Protein AF-A0A7C5ZI69-F1 (afdb_monomer)

Solvent-accessible surface area (backbone atoms only — not comparable to full-atom values): 11297 Å² total; per-residue (Å²): 115,70,66,53,66,67,23,51,48,60,51,52,54,51,21,51,52,52,49,49,47,56,48,26,78,76,37,78,88,40,45,81,58,36,59,61,54,50,50,54,52,51,53,52,50,54,52,48,52,53,49,53,51,52,49,55,46,50,55,31,52,54,35,38,76,66,60,66,60,28,67,64,30,48,52,47,49,52,50,54,49,48,52,51,53,50,56,60,56,30,73,80,38,98,77,36,61,66,61,49,48,45,42,59,66,49,54,48,47,50,50,51,54,52,49,50,52,49,52,52,50,50,41,53,49,24,53,54,40,36,76,75,42,88,42,73,68,31,52,52,48,36,52,52,41,50,51,55,52,59,59,67,54,85,83,88,51,90,54,80,68,37,56,53,52,50,54,53,34,53,52,51,51,51,50,52,51,50,49,52,51,49,50,53,49,51,51,52,51,50,53,48,51,53,51,47,34,38,46,70,62,72,48,62,85,67,66,120

Foldseek 3Di:
DVLCVQFVVVLVVLLVLVVLLVVCVVDVVSVVVNVVSVVVVVVVVVVVVVVVLVVLLVVLVVVLVVVPCVVVSVVVNVVSVVVVVLVVVLVVPPPSVSVVCCCVPPVVVVVVVVVVVVLVVQLVVLVVCCVVDVDPVSVVSNVVSVLVVLLPDDDPDPDPVSVVSVVSNVVVVVVVVVVVVVVVVVVVVVVVVVVVCSSVVVDRVSSD

Secondary structure (DSSP, 8-state):
-HHIIIIIHHHHHHHHHHHHHHHHHH-GGGHHHHHHHHHHHHHHHHHHHHHHHHHHHHHHHHHHHT-TTHHHHHHHHHHHHHHHHHHHHHTT-TT-HHHHHHIIIIIHHHHHHHHHHHHHHHHHHHHHHHHH---HHHHHHHHHHHHHHHHHS-----SHHHHHHHHHHHHHHHHHHHHHHHHHHHHHHHHHHHHHHHHTTSS-TT--

Radius of gyration: 25.11 Å; Cα contacts (8 Å, |Δi|>4): 98; chains: 1; bounding box: 58×55×71 Å

pLDDT: mean 85.7, std 9.04, range [53.44, 97.06]

Sequence (208 aa):
MRRIFTSVAPTIVTGIAGAFVLASFLVPSLIVLRAPLIGVATIIAGVAVLMGFAHLLYVHLRRLRSGSGALYSLVLILSASAALVILLIDRYTTQQLFTRFIFQHIIVSTQTALGALLAVFLMLAALRMLMRRRGAVAAWFLAAGLVVLVTQVPVVVDGPVGSVLTAVRQVFDAIATAGMRGLLLGVALGTLATAFRVLFFIDRPQSE

Mean predicted aligned error: 8.65 Å

Structure (mmCIF, N/CA/C/O backbone):
data_AF-A0A7C5ZI69-F1
#
_entry.id   AF-A0A7C5ZI69-F1
#
loop_
_atom_site.group_PDB
_atom_site.id
_atom_site.type_symbol
_atom_site.label_atom_id
_atom_site.label_alt_id
_atom_site.label_comp_id
_atom_site.label_asym_id
_atom_site.label_entity_id
_ato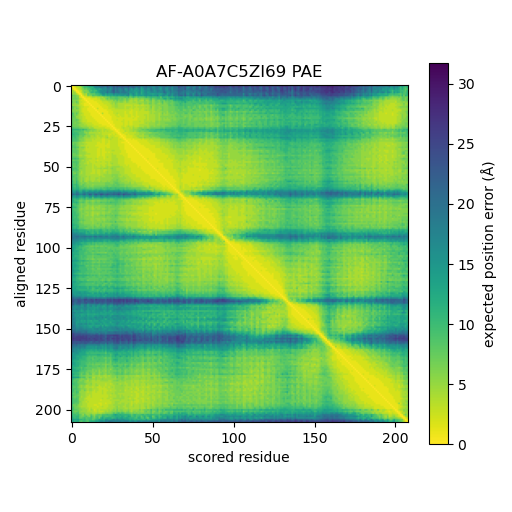m_site.label_seq_id
_atom_site.pdbx_PDB_ins_code
_atom_site.Cartn_x
_atom_site.Cartn_y
_atom_site.Cartn_z
_atom_site.occupancy
_atom_site.B_iso_or_equiv
_atom_site.auth_seq_id
_atom_site.auth_comp_id
_atom_site.auth_asym_id
_atom_site.auth_atom_id
_atom_site.pdbx_PDB_model_num
ATOM 1 N N . MET A 1 1 ? -4.578 13.217 -38.069 1.00 58.16 1 MET A N 1
ATOM 2 C CA . MET A 1 1 ? -3.206 12.666 -37.931 1.00 58.16 1 MET A CA 1
ATOM 3 C C . MET A 1 1 ? -2.643 12.775 -36.509 1.00 58.16 1 MET A C 1
ATOM 5 O O . MET A 1 1 ? -2.184 11.766 -35.996 1.00 58.16 1 MET A O 1
ATOM 9 N N . ARG A 1 2 ? -2.743 13.926 -35.822 1.00 61.84 2 ARG A N 1
ATOM 10 C CA . ARG A 1 2 ? -2.173 14.133 -34.470 1.00 61.84 2 ARG A CA 1
ATOM 11 C C . ARG A 1 2 ? -2.677 13.147 -33.390 1.00 61.84 2 ARG A C 1
ATOM 13 O O . ARG A 1 2 ? -1.856 12.585 -32.687 1.00 61.84 2 ARG A O 1
ATOM 20 N N . ARG A 1 3 ? -3.987 12.843 -33.340 1.00 60.16 3 ARG A N 1
ATOM 21 C CA . ARG A 1 3 ? -4.573 11.846 -32.406 1.00 60.16 3 ARG A CA 1
ATOM 22 C C . ARG A 1 3 ? -4.070 10.409 -32.610 1.00 60.16 3 ARG A C 1
ATOM 24 O O . ARG A 1 3 ? -3.942 9.672 -31.643 1.00 60.16 3 ARG A O 1
ATOM 31 N N . ILE A 1 4 ? -3.783 10.012 -33.854 1.00 61.56 4 ILE A N 1
ATOM 32 C CA . ILE A 1 4 ? -3.329 8.647 -34.178 1.00 61.56 4 ILE A CA 1
ATOM 33 C C . ILE A 1 4 ? -1.925 8.418 -33.604 1.00 61.56 4 ILE A C 1
ATOM 35 O O . ILE A 1 4 ? -1.665 7.387 -32.991 1.00 61.56 4 ILE A O 1
ATOM 39 N N . PHE A 1 5 ? -1.043 9.412 -33.733 1.00 61.59 5 PHE A N 1
ATOM 40 C CA . PHE A 1 5 ? 0.314 9.336 -33.195 1.00 61.59 5 PHE A CA 1
ATOM 41 C C . PHE A 1 5 ? 0.379 9.483 -31.670 1.00 61.59 5 PHE A C 1
ATOM 43 O O . PHE A 1 5 ? 1.262 8.891 -31.057 1.00 61.59 5 PHE A O 1
ATOM 50 N N . THR A 1 6 ? -0.531 10.236 -31.043 1.00 67.88 6 THR A N 1
ATOM 51 C CA . THR A 1 6 ? -0.440 10.513 -29.600 1.00 67.88 6 THR A CA 1
ATOM 52 C C . THR A 1 6 ? -1.118 9.478 -28.707 1.00 67.88 6 THR A C 1
ATOM 54 O O . THR A 1 6 ? -0.672 9.333 -27.576 1.00 67.88 6 THR A O 1
ATOM 57 N N . SER A 1 7 ? -2.149 8.752 -29.167 1.00 67.94 7 SER A N 1
ATOM 58 C CA . SER A 1 7 ? -2.819 7.744 -28.319 1.00 67.94 7 SER A CA 1
ATOM 59 C C . SER A 1 7 ? -2.799 6.321 -28.862 1.00 67.94 7 SER A C 1
ATOM 61 O O . SER A 1 7 ? -2.624 5.384 -28.094 1.00 67.94 7 SER A O 1
ATOM 63 N N . VAL A 1 8 ? -2.920 6.122 -30.176 1.00 76.50 8 VAL A N 1
ATOM 64 C CA . VAL A 1 8 ? -3.070 4.769 -30.738 1.00 76.50 8 VAL A CA 1
ATOM 65 C C . VAL A 1 8 ? -1.736 4.023 -30.765 1.00 76.50 8 VAL A C 1
ATOM 67 O O . VAL A 1 8 ? -1.670 2.858 -30.377 1.00 76.50 8 VAL A O 1
ATOM 70 N N . ALA A 1 9 ? -0.659 4.702 -31.166 1.00 78.81 9 ALA A N 1
ATOM 71 C CA . ALA A 1 9 ? 0.685 4.129 -31.181 1.00 78.81 9 ALA A CA 1
ATOM 72 C C . ALA A 1 9 ? 1.142 3.579 -29.808 1.00 78.81 9 ALA A C 1
ATOM 74 O O . ALA A 1 9 ? 1.533 2.411 -29.754 1.00 78.81 9 ALA A O 1
ATOM 75 N N . PRO A 1 10 ? 1.065 4.330 -28.687 1.00 81.19 10 PRO A N 1
ATOM 76 C CA . PRO A 1 10 ? 1.502 3.814 -27.389 1.00 81.19 10 PRO A CA 1
ATOM 77 C C . PRO A 1 10 ? 0.644 2.651 -26.881 1.00 81.19 10 PRO A C 1
ATOM 79 O O . PRO A 1 10 ? 1.191 1.711 -26.299 1.00 81.19 10 PRO A O 1
ATOM 82 N N . THR A 1 11 ? -0.671 2.652 -27.130 1.00 81.88 11 THR A N 1
ATOM 83 C CA . THR A 1 11 ? -1.519 1.508 -26.770 1.00 81.88 11 THR A CA 1
ATOM 84 C C . THR A 1 11 ? -1.100 0.262 -27.553 1.00 81.88 11 THR A C 1
ATOM 86 O O . THR A 1 11 ? -0.936 -0.799 -26.958 1.00 81.88 11 THR A O 1
ATOM 89 N N . ILE A 1 12 ? -0.860 0.371 -28.868 1.00 85.56 12 ILE A N 1
ATOM 90 C CA . ILE A 1 12 ? -0.430 -0.768 -29.706 1.00 85.56 12 ILE A CA 1
ATOM 91 C C . ILE A 1 12 ? 0.907 -1.328 -29.231 1.00 85.56 12 ILE A C 1
ATOM 93 O O . ILE A 1 12 ? 1.031 -2.537 -29.038 1.00 85.56 12 ILE A O 1
ATOM 97 N N . VAL A 1 13 ? 1.885 -0.459 -28.982 1.00 85.88 13 VAL A N 1
ATOM 98 C CA . VAL A 1 13 ? 3.210 -0.875 -28.507 1.00 85.88 13 VAL A CA 1
ATOM 99 C C . VAL A 1 13 ? 3.112 -1.591 -27.159 1.00 85.88 13 VAL A C 1
ATOM 101 O O . VAL A 1 13 ? 3.705 -2.654 -26.992 1.00 85.88 13 VAL A O 1
ATOM 104 N N . THR A 1 14 ? 2.343 -1.051 -26.210 1.00 84.50 14 THR A N 1
ATOM 105 C CA . THR A 1 14 ? 2.184 -1.662 -24.879 1.00 84.50 14 THR A CA 1
ATOM 106 C C . THR A 1 14 ? 1.410 -2.978 -24.922 1.00 84.50 14 THR A C 1
ATOM 108 O O . THR A 1 14 ? 1.837 -3.941 -24.284 1.00 84.50 14 THR A O 1
ATOM 111 N N . GLY A 1 15 ? 0.336 -3.063 -25.713 1.00 87.06 15 GLY A N 1
ATOM 112 C CA . GLY A 1 15 ? -0.424 -4.300 -25.905 1.00 87.06 15 GLY A CA 1
ATOM 113 C C . GLY A 1 15 ? 0.417 -5.407 -26.546 1.00 87.06 15 GLY A C 1
ATOM 114 O O . GLY A 1 15 ? 0.462 -6.527 -26.042 1.00 87.06 15 GLY A O 1
ATOM 115 N N . ILE A 1 16 ? 1.174 -5.084 -27.599 1.00 89.00 16 ILE A N 1
ATOM 116 C CA . ILE A 1 16 ? 2.078 -6.041 -28.252 1.00 89.00 16 ILE A CA 1
ATOM 117 C C . ILE A 1 16 ? 3.188 -6.483 -27.291 1.00 89.00 16 ILE A C 1
ATOM 119 O O . ILE A 1 16 ? 3.415 -7.681 -27.132 1.00 89.00 16 ILE A O 1
ATOM 123 N N . ALA A 1 17 ? 3.851 -5.544 -26.610 1.00 89.00 17 ALA A N 1
ATOM 124 C CA . ALA A 1 17 ? 4.912 -5.861 -25.654 1.00 89.00 17 ALA A CA 1
ATOM 125 C C . ALA A 1 17 ? 4.410 -6.770 -24.520 1.00 89.00 17 ALA A C 1
ATOM 127 O O . ALA A 1 17 ? 5.056 -7.769 -24.198 1.00 89.00 17 ALA A O 1
ATOM 128 N N . GLY A 1 18 ? 3.236 -6.473 -23.955 1.00 89.25 18 GLY A N 1
ATOM 129 C CA . GLY A 1 18 ? 2.608 -7.313 -22.936 1.00 89.25 18 GLY A CA 1
ATOM 130 C C . GLY A 1 18 ? 2.257 -8.710 -23.456 1.00 89.25 18 GLY A C 1
ATOM 131 O O . GLY A 1 18 ? 2.492 -9.699 -22.762 1.00 89.25 18 GLY A O 1
ATOM 132 N N . ALA A 1 19 ? 1.769 -8.812 -24.695 1.00 90.00 19 ALA A N 1
ATOM 133 C CA . ALA A 1 19 ? 1.372 -10.082 -25.296 1.00 90.00 19 ALA A CA 1
ATOM 134 C C . ALA A 1 19 ? 2.598 -10.956 -25.574 1.00 90.00 19 ALA A C 1
ATOM 136 O O . ALA A 1 19 ? 2.569 -12.156 -25.314 1.00 90.00 19 ALA A O 1
ATOM 137 N N . PHE A 1 20 ? 3.702 -10.348 -26.015 1.00 91.00 20 PHE A N 1
ATOM 138 C CA . PHE A 1 20 ? 4.986 -11.030 -26.166 1.00 91.00 20 PHE A CA 1
ATOM 139 C C . PHE A 1 20 ? 5.536 -11.534 -24.835 1.00 91.00 20 PHE A C 1
ATOM 141 O O . PHE A 1 20 ? 5.968 -12.684 -24.756 1.00 91.00 20 PHE A O 1
ATOM 148 N N . VAL A 1 21 ? 5.495 -10.713 -23.778 1.00 90.75 21 VAL A N 1
ATOM 149 C CA . VAL A 1 21 ? 5.913 -11.161 -22.441 1.00 90.75 21 VAL A CA 1
ATOM 150 C C . VAL A 1 21 ? 5.058 -12.346 -21.997 1.00 90.75 21 VAL A C 1
ATOM 152 O O . VAL A 1 21 ? 5.616 -13.337 -21.530 1.00 90.75 21 VAL A O 1
ATOM 155 N N . LEU A 1 22 ? 3.741 -12.306 -22.205 1.00 90.06 22 LEU A N 1
ATOM 156 C CA . LEU A 1 22 ? 2.854 -13.417 -21.864 1.00 90.06 22 LEU A CA 1
ATOM 157 C C . LEU A 1 22 ? 3.169 -14.680 -22.682 1.00 90.06 22 LEU A C 1
ATOM 159 O O . LEU A 1 22 ? 3.345 -15.752 -22.108 1.00 90.06 22 LEU A O 1
ATOM 163 N N . ALA A 1 23 ? 3.325 -14.554 -24.002 1.00 91.44 23 ALA A N 1
ATOM 164 C CA . ALA A 1 23 ? 3.695 -15.661 -24.883 1.00 91.44 23 ALA A CA 1
ATOM 165 C C . ALA A 1 23 ? 5.050 -16.282 -24.502 1.00 91.44 23 ALA A C 1
ATOM 167 O O . ALA A 1 23 ? 5.225 -17.496 -24.605 1.00 91.44 23 ALA A O 1
ATOM 168 N N . SER A 1 24 ? 5.988 -15.477 -23.988 1.00 92.06 24 SER A N 1
ATOM 169 C CA . SER A 1 24 ? 7.297 -15.961 -23.533 1.00 92.06 24 SER A CA 1
ATOM 170 C C . SER A 1 24 ? 7.248 -16.886 -22.315 1.00 92.06 24 SER A C 1
ATOM 172 O O . SER A 1 24 ? 8.199 -17.629 -22.083 1.00 92.06 24 SER A O 1
ATOM 174 N N . PHE A 1 25 ? 6.152 -16.882 -21.546 1.00 88.88 25 PHE A N 1
ATOM 175 C CA . PHE A 1 25 ? 5.941 -17.870 -20.485 1.00 88.88 25 PHE A CA 1
ATOM 176 C C . PHE A 1 25 ? 5.517 -19.240 -21.025 1.00 88.88 25 PHE A C 1
ATOM 178 O O . PHE A 1 25 ? 5.737 -20.240 -20.348 1.00 88.88 25 PHE A O 1
ATOM 185 N N . LEU A 1 26 ? 4.908 -19.292 -22.215 1.00 91.94 26 LEU A N 1
ATOM 186 C CA . LEU A 1 26 ? 4.392 -20.524 -22.819 1.00 91.94 26 LEU A CA 1
ATOM 187 C C . LEU A 1 26 ? 5.395 -21.148 -23.796 1.00 91.94 26 LEU A C 1
ATOM 189 O O . LEU A 1 26 ? 5.440 -22.368 -23.930 1.00 91.94 26 LEU A O 1
ATOM 193 N N . VAL A 1 27 ? 6.192 -20.324 -24.483 1.00 94.25 27 VAL A N 1
ATOM 194 C CA . VAL A 1 27 ? 7.113 -20.764 -25.537 1.00 94.25 27 VAL A CA 1
ATOM 195 C C . VAL A 1 27 ? 8.568 -20.523 -25.108 1.00 94.25 27 VAL A C 1
ATOM 197 O O . VAL A 1 27 ? 9.012 -19.370 -25.099 1.00 94.25 27 VAL A O 1
ATOM 200 N N . PRO A 1 28 ? 9.353 -21.581 -24.808 1.00 88.81 28 PRO A N 1
ATOM 201 C CA . PRO A 1 28 ? 10.720 -21.444 -24.294 1.00 88.81 28 PRO A CA 1
ATOM 202 C C . PRO A 1 28 ? 11.677 -20.647 -25.194 1.00 88.81 28 PRO A C 1
ATOM 204 O O . PRO A 1 28 ? 12.575 -19.978 -24.688 1.00 88.81 28 PRO A O 1
ATOM 207 N N . SER A 1 29 ? 11.485 -20.662 -26.519 1.00 89.75 29 SER A N 1
ATOM 208 C CA . SER A 1 29 ? 12.350 -19.941 -27.469 1.00 89.75 29 SER A CA 1
ATOM 209 C C . SER A 1 29 ? 12.256 -18.413 -27.363 1.00 89.75 29 SER A C 1
ATOM 211 O O . SER A 1 29 ? 13.179 -17.714 -27.776 1.00 89.75 29 SER A O 1
ATOM 213 N N . LEU A 1 30 ? 11.184 -17.877 -26.771 1.00 89.44 30 LEU A N 1
ATOM 214 C CA . LEU A 1 30 ? 10.970 -16.434 -26.612 1.00 89.44 30 LEU A CA 1
ATOM 215 C C . LEU A 1 30 ? 11.583 -15.866 -25.321 1.00 89.44 30 LEU A C 1
ATOM 217 O O . LEU A 1 30 ? 11.504 -14.659 -25.078 1.00 89.44 30 LEU A O 1
ATOM 221 N N . ILE A 1 31 ? 12.217 -16.700 -24.489 1.00 89.25 31 ILE A N 1
ATOM 222 C CA . ILE A 1 31 ? 12.758 -16.283 -23.187 1.00 89.25 31 ILE A CA 1
ATOM 223 C C . ILE A 1 31 ? 13.819 -15.176 -23.299 1.00 89.25 31 ILE A C 1
ATOM 225 O O . ILE A 1 31 ? 13.903 -14.313 -22.425 1.00 89.25 31 ILE A O 1
ATOM 229 N N . VAL A 1 32 ? 14.574 -15.146 -24.404 1.00 89.44 32 VAL A N 1
ATOM 230 C CA . VAL A 1 32 ? 15.627 -14.149 -24.675 1.00 89.44 32 VAL A CA 1
ATOM 231 C C . VAL A 1 32 ? 15.057 -12.726 -24.750 1.00 89.44 32 VAL A C 1
ATOM 233 O O . VAL A 1 32 ? 15.715 -11.769 -24.349 1.00 89.44 32 VAL A O 1
ATOM 236 N N . LEU A 1 33 ? 13.807 -12.577 -25.198 1.00 85.69 33 LEU A N 1
ATOM 237 C CA . LEU A 1 33 ? 13.125 -11.283 -25.321 1.00 85.69 33 LEU A CA 1
ATOM 238 C C . LEU A 1 33 ? 12.466 -10.835 -24.007 1.00 85.69 33 LEU A C 1
ATOM 240 O O . LEU A 1 33 ? 12.195 -9.650 -23.819 1.00 85.69 33 LEU A O 1
ATOM 244 N N . ARG A 1 34 ? 12.232 -11.758 -23.068 1.00 90.06 34 ARG A N 1
ATOM 245 C CA . ARG A 1 34 ? 11.521 -11.477 -21.815 1.00 90.06 34 ARG A CA 1
ATOM 246 C C . ARG A 1 34 ? 12.315 -10.562 -20.887 1.00 90.06 34 ARG A C 1
ATOM 248 O O . ARG A 1 34 ? 11.770 -9.586 -20.379 1.00 90.06 34 ARG A O 1
ATOM 255 N N . ALA A 1 35 ? 13.588 -10.878 -20.655 1.00 89.62 35 ALA A N 1
ATOM 256 C CA . ALA A 1 35 ? 14.447 -10.116 -19.750 1.00 89.62 35 ALA A CA 1
ATOM 257 C C . ALA A 1 35 ? 14.555 -8.617 -20.116 1.00 89.62 35 ALA A C 1
ATOM 259 O O . ALA A 1 35 ? 14.310 -7.792 -19.233 1.00 89.62 35 ALA A O 1
ATOM 260 N N . PRO A 1 36 ? 14.836 -8.221 -21.377 1.00 92.06 36 PRO A N 1
ATOM 261 C CA . PRO A 1 36 ? 14.907 -6.804 -21.736 1.00 92.06 36 PRO A CA 1
ATOM 262 C C . PRO A 1 36 ? 13.547 -6.100 -21.642 1.00 92.06 36 PRO A C 1
ATOM 264 O O . PRO A 1 36 ? 13.486 -4.976 -21.146 1.00 92.06 36 PRO A O 1
ATOM 267 N N . LEU A 1 37 ? 12.448 -6.757 -22.039 1.00 90.75 37 LEU A N 1
ATOM 268 C CA . LEU A 1 37 ? 11.094 -6.194 -21.926 1.00 90.75 37 LEU A CA 1
ATOM 269 C C . LEU A 1 37 ? 10.702 -5.937 -20.464 1.00 90.75 37 LEU A C 1
ATOM 271 O O . LEU A 1 37 ? 10.200 -4.860 -20.140 1.00 90.75 37 LEU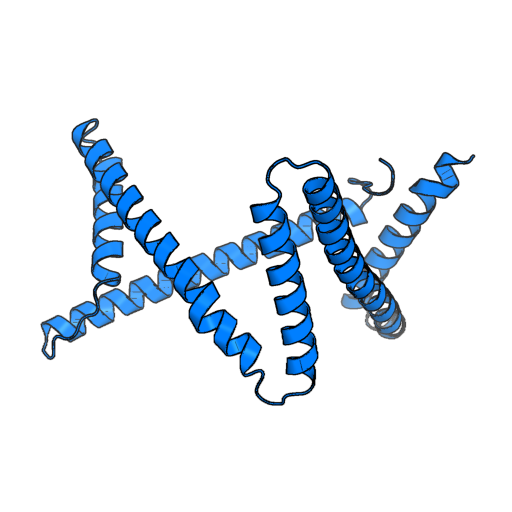 A O 1
ATOM 275 N N . ILE A 1 38 ? 10.978 -6.890 -19.567 1.00 91.94 38 ILE A N 1
ATOM 276 C CA . ILE A 1 38 ? 10.754 -6.718 -18.124 1.00 91.94 38 ILE A CA 1
ATOM 277 C C . ILE A 1 38 ? 11.669 -5.629 -17.560 1.00 91.94 38 ILE A C 1
ATOM 279 O O . ILE A 1 38 ? 11.225 -4.838 -16.730 1.00 91.94 38 ILE A O 1
ATOM 283 N N . GLY A 1 39 ? 12.919 -5.544 -18.018 1.00 94.06 39 GLY A N 1
ATOM 284 C CA . GLY A 1 39 ? 13.845 -4.478 -17.634 1.00 94.06 39 GLY A CA 1
ATOM 285 C C . GLY A 1 39 ? 13.294 -3.086 -17.950 1.00 94.06 39 GLY A C 1
ATOM 286 O O . GLY A 1 39 ? 13.201 -2.244 -17.056 1.00 94.06 39 GLY A O 1
ATOM 287 N N . VAL A 1 40 ? 12.838 -2.865 -19.187 1.00 92.94 40 VAL A N 1
ATOM 288 C CA . VAL A 1 40 ? 12.197 -1.602 -19.595 1.00 92.94 40 VAL A CA 1
ATOM 289 C C . VAL A 1 40 ? 10.938 -1.334 -18.769 1.00 92.94 40 VAL A C 1
ATOM 291 O O . VAL A 1 40 ? 10.776 -0.231 -18.247 1.00 92.94 40 VAL A O 1
ATOM 294 N N . ALA A 1 41 ? 10.077 -2.339 -18.579 1.00 90.31 41 ALA A N 1
ATOM 295 C CA . ALA A 1 41 ? 8.876 -2.201 -17.756 1.00 90.31 41 ALA A CA 1
ATOM 296 C C . ALA A 1 41 ? 9.207 -1.814 -16.303 1.00 90.31 41 ALA A C 1
ATOM 298 O O . ALA A 1 41 ? 8.513 -0.992 -15.711 1.00 90.31 41 ALA A O 1
ATOM 299 N N . THR A 1 42 ? 10.295 -2.353 -15.749 1.00 94.62 42 THR A N 1
ATOM 300 C CA . THR A 1 42 ? 10.755 -2.071 -14.382 1.00 94.62 42 THR A CA 1
ATOM 301 C C . THR A 1 42 ? 11.255 -0.633 -14.257 1.00 94.62 42 THR A C 1
ATOM 303 O O . THR A 1 42 ? 10.923 0.050 -13.290 1.00 94.62 42 THR A O 1
ATOM 306 N N . ILE A 1 43 ? 11.993 -0.138 -15.256 1.00 95.25 43 ILE A N 1
ATOM 307 C CA . ILE A 1 43 ? 12.435 1.263 -15.313 1.00 95.25 43 ILE A CA 1
ATOM 308 C C . ILE A 1 43 ? 11.221 2.196 -15.395 1.00 95.25 43 ILE A C 1
ATOM 310 O O . ILE A 1 43 ? 11.121 3.139 -14.609 1.00 95.25 43 ILE A O 1
ATOM 314 N N . ILE A 1 44 ? 10.270 1.910 -16.292 1.00 93.19 44 ILE A N 1
ATOM 315 C CA . ILE A 1 44 ? 9.040 2.704 -16.438 1.00 93.19 44 ILE A CA 1
ATOM 316 C C . ILE A 1 44 ? 8.235 2.694 -15.133 1.00 93.19 44 ILE A C 1
ATOM 318 O O . ILE A 1 44 ? 7.786 3.750 -14.695 1.00 93.19 44 ILE A O 1
ATOM 322 N N . ALA A 1 45 ? 8.092 1.539 -14.477 1.00 92.81 45 ALA A N 1
ATOM 323 C CA . ALA A 1 45 ? 7.400 1.427 -13.196 1.00 92.81 45 ALA A CA 1
ATOM 324 C C . ALA A 1 45 ? 8.090 2.254 -12.097 1.00 92.81 45 ALA A C 1
ATOM 326 O O . ALA A 1 45 ? 7.418 2.971 -11.357 1.00 92.81 45 ALA A O 1
ATOM 327 N N . GLY A 1 46 ? 9.424 2.220 -12.024 1.00 94.31 46 GLY A N 1
ATOM 328 C CA . GLY A 1 46 ? 10.191 3.052 -11.094 1.00 94.31 46 GLY A CA 1
ATOM 329 C C . GLY A 1 46 ? 9.969 4.550 -11.327 1.00 94.31 46 GLY A C 1
ATOM 330 O O . GLY A 1 46 ? 9.687 5.291 -10.385 1.00 94.31 46 GLY A O 1
ATOM 331 N N . VAL A 1 47 ? 10.014 4.993 -12.588 1.00 95.75 47 VAL A N 1
ATOM 332 C CA . VAL A 1 47 ? 9.722 6.389 -12.958 1.00 95.75 47 VAL A CA 1
ATOM 333 C C . VAL A 1 47 ? 8.270 6.756 -12.642 1.00 95.75 47 VAL A C 1
ATOM 335 O O . VAL A 1 47 ? 8.017 7.853 -12.149 1.00 95.75 47 VAL A O 1
ATOM 338 N N . ALA A 1 48 ? 7.318 5.849 -12.864 1.00 94.38 48 ALA A N 1
ATOM 339 C CA . ALA A 1 48 ? 5.908 6.073 -12.556 1.00 94.38 48 ALA A CA 1
ATOM 340 C C . ALA A 1 48 ? 5.673 6.286 -11.052 1.00 94.38 48 ALA A C 1
ATOM 342 O O . ALA A 1 48 ? 4.917 7.181 -10.678 1.00 94.38 48 ALA A O 1
ATOM 343 N N . VAL A 1 49 ? 6.358 5.530 -10.188 1.00 93.44 49 VAL A N 1
ATOM 344 C CA . VAL A 1 49 ? 6.307 5.734 -8.729 1.00 93.44 49 VAL A CA 1
ATOM 345 C C . VAL A 1 49 ? 6.840 7.118 -8.351 1.00 93.44 49 VAL A C 1
ATOM 347 O O . VAL A 1 49 ? 6.192 7.834 -7.585 1.00 93.44 49 VAL A O 1
ATOM 350 N N . LEU A 1 50 ? 7.975 7.534 -8.924 1.00 93.50 50 LEU A N 1
ATOM 351 C CA . LEU A 1 50 ? 8.536 8.870 -8.689 1.00 93.50 50 LEU A CA 1
ATOM 352 C C . LEU A 1 50 ? 7.600 9.980 -9.180 1.00 93.50 50 LEU A C 1
ATOM 354 O O . LEU A 1 50 ? 7.389 10.961 -8.468 1.00 93.50 50 LEU A O 1
ATOM 358 N N . MET A 1 51 ? 6.996 9.813 -10.358 1.00 95.94 51 MET A N 1
ATOM 359 C CA . MET A 1 51 ? 6.001 10.745 -10.894 1.00 95.94 51 MET A CA 1
ATOM 360 C C . MET A 1 51 ? 4.755 10.820 -10.012 1.00 95.94 51 MET A C 1
ATOM 362 O O . MET A 1 51 ? 4.273 11.917 -9.739 1.00 95.94 51 MET A O 1
ATOM 366 N N . GLY A 1 52 ? 4.256 9.686 -9.514 1.00 94.81 52 GLY A N 1
ATOM 367 C CA . GLY A 1 52 ? 3.127 9.646 -8.584 1.00 94.81 52 GLY A CA 1
ATOM 368 C C . GLY A 1 52 ? 3.425 10.392 -7.282 1.00 94.81 52 GLY A C 1
ATOM 369 O O . GLY A 1 52 ? 2.616 11.202 -6.828 1.00 94.81 52 GLY A O 1
ATOM 370 N N . PHE A 1 53 ? 4.621 10.194 -6.726 1.00 95.25 53 PHE A N 1
ATOM 371 C CA . PHE A 1 53 ? 5.079 10.924 -5.545 1.00 95.25 53 PHE A CA 1
ATOM 372 C C . PHE A 1 53 ? 5.214 12.431 -5.813 1.00 95.25 53 PHE A C 1
ATOM 374 O O . PHE A 1 53 ? 4.683 13.248 -5.060 1.00 95.25 53 PHE A O 1
ATOM 381 N N . ALA A 1 54 ? 5.863 12.813 -6.916 1.00 95.94 54 ALA A N 1
ATOM 382 C CA . ALA A 1 54 ? 6.010 14.211 -7.315 1.00 95.94 54 ALA A CA 1
ATOM 383 C C . ALA A 1 54 ? 4.649 14.886 -7.546 1.00 95.94 54 ALA A C 1
ATOM 385 O O . ALA A 1 54 ? 4.451 16.034 -7.148 1.00 95.94 54 ALA A O 1
ATOM 386 N N . HIS A 1 55 ? 3.691 14.168 -8.136 1.00 96.00 55 HIS A N 1
ATOM 387 C CA . HIS A 1 55 ? 2.336 14.660 -8.349 1.00 96.00 55 HIS A CA 1
ATOM 388 C C . HIS A 1 55 ? 1.601 14.905 -7.027 1.00 96.00 55 HIS A C 1
ATOM 390 O O . HIS A 1 55 ? 1.008 15.971 -6.847 1.00 96.00 55 HIS A O 1
ATOM 396 N N . LEU A 1 56 ? 1.692 13.969 -6.077 1.00 95.19 56 LEU A N 1
ATOM 397 C CA . LEU A 1 56 ? 1.146 14.143 -4.731 1.00 95.19 56 LEU A CA 1
ATOM 398 C C . LEU A 1 56 ? 1.716 15.411 -4.078 1.00 95.19 56 LEU A C 1
ATOM 400 O O . LEU A 1 56 ? 0.953 16.258 -3.607 1.00 95.19 56 LEU A O 1
ATOM 404 N N . LEU A 1 57 ? 3.038 15.598 -4.116 1.00 95.00 57 LEU A N 1
ATOM 405 C CA . LEU A 1 57 ? 3.665 16.807 -3.578 1.00 95.00 57 LEU A CA 1
ATOM 406 C C . LEU A 1 57 ? 3.188 18.073 -4.294 1.00 95.00 57 LEU A C 1
ATOM 408 O O . LEU A 1 57 ? 2.860 19.055 -3.632 1.00 95.00 57 LEU A O 1
ATOM 412 N N . TYR A 1 58 ? 3.101 18.055 -5.624 1.00 95.25 58 TYR A N 1
ATOM 413 C CA . TYR A 1 58 ? 2.641 19.195 -6.415 1.00 95.25 58 TYR A CA 1
ATOM 414 C C . TYR A 1 58 ? 1.218 19.627 -6.032 1.00 95.25 58 TYR A C 1
ATOM 416 O O . TYR A 1 58 ? 0.978 20.812 -5.771 1.00 95.25 58 TYR A O 1
ATOM 424 N N . VAL A 1 59 ? 0.281 18.676 -5.951 1.00 94.19 59 VAL A N 1
ATOM 425 C CA . VAL A 1 59 ? -1.120 18.950 -5.596 1.00 94.19 59 VAL A CA 1
ATOM 426 C C . VAL A 1 59 ? -1.212 19.561 -4.199 1.00 94.19 59 VAL A C 1
ATOM 428 O O . VAL A 1 59 ? -1.888 20.577 -4.008 1.00 94.19 59 VAL A O 1
ATOM 431 N N . HIS A 1 60 ? -0.490 19.001 -3.230 1.00 93.62 60 HIS A N 1
ATOM 432 C CA . HIS A 1 60 ? -0.522 19.493 -1.855 1.00 93.62 60 HIS A CA 1
ATOM 433 C C . HIS A 1 60 ? 0.248 20.802 -1.661 1.00 93.62 60 HIS A C 1
ATOM 435 O O . HIS A 1 60 ? -0.174 21.635 -0.860 1.00 93.62 60 HIS A O 1
ATOM 441 N N . LEU A 1 61 ? 1.304 21.054 -2.435 1.00 93.56 61 LEU A N 1
ATOM 442 C CA . LEU A 1 61 ? 2.023 22.327 -2.412 1.00 93.56 61 LEU A CA 1
ATOM 443 C C . LEU A 1 61 ? 1.167 23.452 -3.005 1.00 93.56 61 LEU A C 1
ATOM 445 O O . LEU A 1 61 ? 1.125 24.562 -2.469 1.00 93.56 61 LEU A O 1
ATOM 449 N N . ARG A 1 62 ? 0.418 23.162 -4.077 1.00 92.00 62 ARG A N 1
ATOM 450 C CA . ARG A 1 62 ? -0.573 24.095 -4.628 1.00 92.00 62 ARG A CA 1
ATOM 451 C C . ARG A 1 62 ? -1.698 24.357 -3.627 1.00 92.00 62 ARG A C 1
ATOM 453 O O . ARG A 1 62 ? -2.088 25.510 -3.445 1.00 92.00 62 ARG A O 1
ATOM 460 N N . ARG A 1 63 ? -2.172 23.317 -2.934 1.00 89.44 63 ARG A N 1
ATOM 461 C CA . ARG A 1 63 ? -3.186 23.446 -1.880 1.00 89.44 63 ARG A CA 1
ATOM 462 C C . ARG A 1 63 ? -2.691 24.294 -0.705 1.00 89.44 63 ARG A C 1
ATOM 464 O O . ARG A 1 63 ? -3.430 25.160 -0.242 1.00 89.44 63 ARG A O 1
ATOM 471 N N . LEU A 1 64 ? -1.430 24.129 -0.304 1.00 91.06 64 LEU A N 1
ATOM 472 C CA . LEU A 1 64 ? -0.779 24.943 0.724 1.00 91.06 64 LEU A CA 1
ATOM 473 C C . LEU A 1 64 ? -0.772 26.433 0.350 1.00 91.06 64 LEU A C 1
ATOM 475 O O . LEU A 1 64 ? -1.133 27.270 1.173 1.00 91.06 64 LEU A O 1
ATOM 479 N N . ARG A 1 65 ? -0.456 26.760 -0.911 1.00 88.69 65 ARG A N 1
ATOM 480 C CA . ARG A 1 65 ? -0.499 28.142 -1.429 1.00 88.69 65 ARG A CA 1
ATOM 481 C C . ARG A 1 65 ? -1.912 28.728 -1.500 1.00 88.69 65 ARG A C 1
ATOM 483 O O . ARG A 1 65 ? -2.064 29.937 -1.400 1.00 88.69 65 ARG A O 1
ATOM 490 N N . SER A 1 66 ? -2.936 27.890 -1.663 1.00 87.75 66 SER A N 1
ATOM 491 C CA . SER A 1 66 ? -4.343 28.322 -1.719 1.00 87.75 66 SER A CA 1
ATOM 492 C C . SER A 1 66 ? -5.002 28.540 -0.346 1.00 87.75 66 SER A C 1
ATOM 494 O O . SER A 1 66 ? -6.170 28.910 -0.287 1.00 87.75 66 SER A O 1
ATOM 496 N N . GLY A 1 67 ? -4.299 28.277 0.764 1.00 81.12 67 GLY A N 1
ATOM 497 C CA . GLY A 1 67 ? -4.773 28.516 2.137 1.00 81.12 67 GLY A CA 1
ATOM 498 C C . GLY A 1 67 ? -5.799 27.509 2.687 1.00 81.12 67 GLY A C 1
ATOM 499 O O . GLY A 1 67 ? -5.899 27.339 3.901 1.00 81.12 67 GLY A O 1
ATOM 500 N N . SER A 1 68 ? -6.522 26.773 1.838 1.00 79.25 68 SER A N 1
ATOM 501 C CA . SER A 1 68 ? -7.525 25.793 2.283 1.00 79.25 68 SER A CA 1
ATOM 502 C C . SER A 1 68 ? -6.894 24.470 2.740 1.00 79.25 68 SER A C 1
ATOM 504 O O . SER A 1 68 ? -6.463 23.642 1.931 1.00 79.25 68 SER A O 1
ATOM 506 N N . GLY A 1 69 ? -6.857 24.244 4.058 1.00 84.25 69 GLY A N 1
ATOM 507 C CA . GLY A 1 69 ? -6.289 23.024 4.645 1.00 84.25 69 GLY A CA 1
ATOM 508 C C . GLY A 1 69 ? -4.757 22.978 4.583 1.00 84.25 69 GLY A C 1
ATOM 509 O O . GLY A 1 69 ? -4.173 21.906 4.400 1.00 84.25 69 GLY A O 1
ATOM 510 N N . ALA A 1 70 ? -4.118 24.145 4.721 1.00 89.31 70 ALA A N 1
ATOM 511 C CA . ALA A 1 70 ? -2.667 24.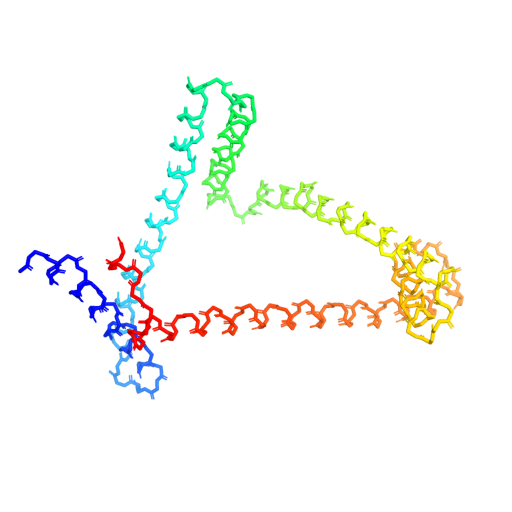328 4.701 1.00 89.31 70 ALA A CA 1
ATOM 512 C C . ALA A 1 70 ? -1.932 23.384 5.669 1.00 89.31 70 ALA A C 1
ATOM 514 O O . ALA A 1 70 ? -1.013 22.683 5.255 1.00 89.31 70 ALA A O 1
ATOM 515 N N . LEU A 1 71 ? -2.390 23.2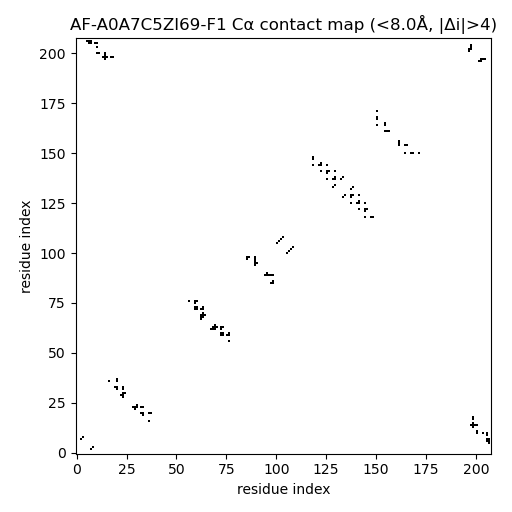94 6.923 1.00 92.00 71 LEU A N 1
ATOM 516 C CA . LEU A 1 71 ? -1.771 22.438 7.943 1.00 92.00 71 LEU A CA 1
ATOM 517 C C . LEU A 1 71 ? -1.781 20.956 7.546 1.00 92.00 71 LEU A C 1
ATOM 519 O O . LEU A 1 71 ? -0.743 20.306 7.589 1.00 92.00 71 LEU A O 1
ATOM 523 N N . TYR A 1 72 ? -2.920 20.432 7.082 1.00 92.06 72 TYR A N 1
ATOM 524 C CA . TYR A 1 72 ? -3.025 19.038 6.636 1.00 92.06 72 TYR A CA 1
ATOM 525 C C . TYR A 1 72 ? -2.110 18.744 5.445 1.00 92.06 72 TYR A C 1
ATOM 527 O O . TYR A 1 72 ? -1.453 17.707 5.403 1.00 92.06 72 TYR A O 1
ATOM 535 N N . SER A 1 73 ? -2.039 19.672 4.488 1.00 93.38 73 SER A N 1
ATOM 536 C CA . SER A 1 73 ? -1.163 19.524 3.322 1.00 93.38 73 SER A CA 1
ATOM 537 C C . SER A 1 73 ? 0.314 19.579 3.716 1.00 93.38 73 SER A C 1
ATOM 539 O O . SER A 1 73 ? 1.107 18.809 3.183 1.00 93.38 73 SER A O 1
ATOM 541 N N . LEU A 1 74 ? 0.679 20.431 4.680 1.00 94.31 74 LEU A N 1
ATOM 542 C CA . LEU A 1 74 ? 2.038 20.515 5.213 1.00 94.31 74 LEU A CA 1
ATOM 543 C C . LEU A 1 74 ? 2.443 19.216 5.922 1.00 94.31 74 LEU A C 1
ATOM 545 O O . LEU A 1 74 ? 3.499 18.664 5.621 1.00 94.31 74 LEU A O 1
ATOM 549 N N . VAL A 1 75 ? 1.591 18.698 6.812 1.00 95.31 75 VAL A N 1
ATOM 550 C CA . VAL A 1 75 ? 1.835 17.428 7.516 1.00 95.31 75 VAL A CA 1
ATOM 551 C C . VAL A 1 75 ? 1.991 16.277 6.521 1.00 95.31 75 VAL A C 1
ATOM 553 O O . VAL A 1 75 ? 2.902 15.460 6.665 1.00 95.31 75 VAL A O 1
ATOM 556 N N . LEU A 1 76 ? 1.157 16.227 5.478 1.00 93.62 76 LEU A N 1
ATOM 557 C CA . LEU A 1 76 ? 1.261 15.205 4.438 1.00 93.62 76 LEU A CA 1
ATOM 558 C C . LEU A 1 76 ? 2.580 15.307 3.656 1.00 93.62 76 LEU A C 1
ATOM 560 O O . LEU A 1 76 ? 3.256 14.302 3.476 1.00 93.62 76 LEU A O 1
ATOM 564 N N . ILE A 1 77 ? 2.978 16.507 3.225 1.00 95.06 77 ILE A N 1
ATOM 565 C CA . ILE A 1 77 ? 4.240 16.714 2.497 1.00 95.06 77 ILE A CA 1
ATOM 566 C C . ILE A 1 77 ? 5.437 16.294 3.355 1.00 95.06 77 ILE A C 1
ATOM 568 O O . ILE A 1 77 ? 6.321 15.585 2.868 1.00 95.06 77 ILE A O 1
ATOM 572 N N . LEU A 1 78 ? 5.462 16.705 4.627 1.00 95.62 78 LEU A N 1
ATOM 573 C CA . LEU A 1 78 ? 6.550 16.380 5.548 1.00 95.62 78 LEU A CA 1
ATOM 574 C C . LEU A 1 78 ? 6.625 14.877 5.820 1.00 95.62 78 LEU A C 1
ATOM 576 O O . LEU A 1 78 ? 7.701 14.296 5.709 1.00 95.62 78 LEU A O 1
ATOM 580 N N . SER A 1 79 ? 5.494 14.234 6.115 1.00 92.88 79 SER A N 1
ATOM 581 C CA . SER A 1 79 ? 5.448 12.789 6.374 1.00 92.88 79 SER A CA 1
ATOM 582 C C . SER A 1 79 ? 5.785 11.958 5.133 1.00 92.88 79 SER A C 1
ATOM 584 O O . SER A 1 79 ? 6.574 11.020 5.234 1.00 92.88 79 SER A O 1
ATOM 586 N N . ALA A 1 80 ? 5.276 12.326 3.954 1.00 92.56 80 ALA A N 1
ATOM 587 C CA . ALA A 1 80 ? 5.596 11.654 2.695 1.00 92.56 80 ALA A CA 1
ATOM 588 C C . ALA A 1 80 ? 7.090 11.783 2.344 1.00 92.56 80 ALA A C 1
ATOM 590 O O . ALA A 1 80 ? 7.727 10.802 1.961 1.00 92.56 80 ALA A O 1
ATOM 591 N N . SER A 1 81 ? 7.668 12.973 2.530 1.00 94.31 81 SER A N 1
ATOM 592 C CA . SER A 1 81 ? 9.100 13.214 2.300 1.00 94.31 81 SER A CA 1
ATOM 593 C C . SER A 1 81 ? 9.970 12.471 3.311 1.00 94.31 81 SER A C 1
ATOM 595 O O . SER A 1 81 ? 10.955 11.848 2.924 1.00 94.31 81 SER A O 1
ATOM 597 N N . ALA A 1 82 ? 9.587 12.471 4.591 1.00 92.44 82 ALA A N 1
ATOM 598 C CA . ALA A 1 82 ? 10.277 11.709 5.626 1.00 92.44 82 ALA A CA 1
ATOM 599 C C . ALA A 1 82 ? 10.251 10.205 5.322 1.00 92.44 82 ALA A C 1
ATOM 601 O O . ALA A 1 82 ? 11.291 9.557 5.391 1.00 92.44 82 ALA A O 1
ATOM 602 N N . ALA A 1 83 ? 9.103 9.657 4.913 1.00 89.94 83 ALA A N 1
ATOM 603 C CA . ALA A 1 83 ? 8.987 8.252 4.526 1.00 89.94 83 ALA A CA 1
ATOM 604 C C . ALA A 1 83 ? 9.907 7.899 3.346 1.00 89.94 83 ALA A C 1
ATOM 606 O O . ALA A 1 83 ? 10.575 6.866 3.382 1.00 89.94 83 ALA A O 1
ATOM 607 N N . LEU A 1 84 ? 9.994 8.772 2.334 1.00 90.62 84 LEU A N 1
ATOM 608 C CA . LEU A 1 84 ? 10.905 8.583 1.206 1.00 90.62 84 LEU A CA 1
ATOM 609 C C . LEU A 1 84 ? 12.371 8.587 1.664 1.00 90.62 84 LEU A C 1
ATOM 611 O O . LEU A 1 84 ? 13.118 7.672 1.329 1.00 90.62 84 LEU A O 1
ATOM 615 N N . VAL A 1 85 ? 12.776 9.579 2.463 1.00 91.44 85 VAL A N 1
ATOM 616 C CA . VAL A 1 85 ? 14.146 9.678 2.996 1.00 91.44 85 VAL A CA 1
ATOM 617 C C . VAL A 1 85 ? 14.505 8.443 3.821 1.00 91.44 85 VAL A C 1
ATOM 619 O O . VAL A 1 85 ? 15.573 7.869 3.620 1.00 91.44 85 VAL A O 1
ATOM 622 N N . ILE A 1 86 ? 13.603 7.995 4.695 1.00 90.00 86 ILE A N 1
ATOM 623 C CA . ILE A 1 86 ? 13.809 6.797 5.514 1.00 90.00 86 ILE A CA 1
ATOM 624 C C . ILE A 1 86 ? 14.002 5.571 4.624 1.00 90.00 86 ILE A C 1
ATOM 626 O O . ILE A 1 86 ? 14.965 4.838 4.824 1.00 90.00 86 ILE A O 1
ATOM 630 N N . LEU A 1 87 ? 13.166 5.391 3.600 1.00 87.25 87 LEU A N 1
ATOM 631 C CA . LEU A 1 87 ? 13.282 4.274 2.661 1.00 87.25 87 LEU A CA 1
ATOM 632 C C . LEU A 1 87 ? 14.613 4.297 1.889 1.00 87.25 87 LEU A C 1
ATOM 634 O O . LEU A 1 87 ? 15.223 3.249 1.671 1.00 87.25 87 LEU A O 1
ATOM 638 N N . LEU A 1 88 ? 15.095 5.484 1.505 1.00 88.50 88 LEU A N 1
ATOM 639 C CA . LEU A 1 88 ? 16.390 5.644 0.837 1.00 88.50 88 LEU A CA 1
ATOM 640 C C . LEU A 1 88 ? 17.565 5.312 1.764 1.00 88.50 88 LEU A C 1
ATOM 642 O O . LEU A 1 88 ? 18.508 4.664 1.317 1.00 88.50 88 LEU A O 1
ATOM 646 N N . ILE A 1 89 ? 17.511 5.728 3.032 1.00 87.94 89 ILE A N 1
ATOM 647 C CA . ILE A 1 89 ? 18.543 5.418 4.035 1.00 87.94 89 ILE A CA 1
ATOM 648 C C . ILE A 1 89 ? 18.560 3.914 4.336 1.00 87.94 89 ILE A C 1
ATOM 650 O O . ILE A 1 89 ? 19.624 3.292 4.363 1.00 87.94 89 ILE A O 1
ATOM 654 N N . ASP A 1 90 ? 17.385 3.307 4.510 1.00 86.81 90 ASP A N 1
ATOM 655 C CA . ASP A 1 90 ? 17.262 1.891 4.865 1.00 86.81 90 ASP A CA 1
ATOM 656 C C . ASP A 1 90 ? 17.739 0.959 3.745 1.00 86.81 90 ASP A C 1
ATOM 658 O O . ASP A 1 90 ? 18.168 -0.158 4.023 1.00 86.81 90 ASP A O 1
ATOM 662 N N . ARG A 1 91 ? 17.759 1.423 2.485 1.00 81.44 91 ARG A N 1
ATOM 663 C CA . ARG A 1 91 ? 18.372 0.684 1.367 1.00 81.44 91 ARG A CA 1
ATOM 664 C C . ARG A 1 91 ? 19.856 0.381 1.602 1.00 81.44 91 ARG A C 1
ATOM 666 O O . ARG A 1 91 ? 20.349 -0.623 1.096 1.00 81.44 91 ARG A O 1
ATOM 673 N N . TYR A 1 92 ? 20.555 1.233 2.349 1.00 80.81 92 TYR A N 1
ATOM 674 C CA . TYR A 1 92 ? 21.972 1.061 2.680 1.00 80.81 92 TYR A CA 1
ATOM 675 C C . TYR A 1 92 ? 22.192 0.338 4.019 1.00 80.81 92 TYR A C 1
ATOM 677 O O . TYR A 1 92 ? 23.334 0.070 4.385 1.00 80.81 92 TYR A O 1
ATOM 685 N N . THR A 1 93 ? 21.120 -0.007 4.743 1.00 78.44 93 THR A N 1
ATOM 686 C CA . THR A 1 93 ? 21.184 -0.689 6.042 1.00 78.44 93 THR A CA 1
ATOM 687 C C . THR A 1 93 ? 20.740 -2.148 5.905 1.00 78.44 93 THR A C 1
ATOM 689 O O . THR A 1 93 ? 19.607 -2.428 5.527 1.00 78.44 93 THR A O 1
ATOM 692 N N . THR A 1 94 ? 21.588 -3.105 6.292 1.00 71.88 94 THR A N 1
ATOM 693 C CA . THR A 1 94 ? 21.320 -4.557 6.159 1.00 71.88 94 THR A CA 1
ATOM 694 C C . THR A 1 94 ? 20.037 -5.035 6.859 1.00 71.88 94 THR A C 1
ATOM 696 O O . THR A 1 94 ? 19.428 -6.014 6.441 1.00 71.88 94 THR A O 1
ATOM 699 N N . GLN A 1 95 ? 19.618 -4.362 7.932 1.00 76.69 95 GLN A N 1
ATOM 700 C CA . GLN A 1 95 ? 18.543 -4.818 8.828 1.00 76.69 95 GLN A CA 1
ATOM 701 C C . GLN A 1 95 ? 17.193 -4.108 8.605 1.00 76.69 95 GLN A C 1
ATOM 703 O O . GLN A 1 95 ? 16.205 -4.483 9.236 1.00 76.69 95 GLN A O 1
ATOM 708 N N . GLN A 1 96 ? 17.134 -3.098 7.725 1.00 81.81 96 GLN A N 1
ATOM 709 C CA . GLN A 1 96 ? 15.941 -2.270 7.483 1.00 81.81 96 GLN A CA 1
ATOM 710 C C . GLN A 1 96 ? 15.237 -1.797 8.775 1.00 81.81 96 GLN A C 1
ATOM 712 O O . GLN A 1 96 ? 14.023 -1.957 8.954 1.00 81.81 96 GLN A O 1
ATOM 717 N N . LEU A 1 97 ? 16.024 -1.318 9.743 1.00 81.81 97 LEU A N 1
ATOM 718 C CA . LEU A 1 97 ? 15.555 -1.088 11.113 1.00 81.81 97 LEU A CA 1
ATOM 719 C C . LEU A 1 97 ? 14.464 -0.019 11.164 1.00 81.81 97 LEU A C 1
ATOM 721 O O . LEU A 1 97 ? 13.473 -0.179 11.879 1.00 81.81 97 LEU A O 1
ATOM 725 N N . PHE A 1 98 ? 14.618 1.050 10.383 1.00 84.75 98 PHE A N 1
ATOM 726 C CA . PHE A 1 98 ? 13.702 2.185 10.424 1.00 84.75 98 PHE A CA 1
ATOM 727 C C . PHE A 1 98 ? 12.364 1.859 9.759 1.00 84.75 98 PHE A C 1
ATOM 729 O O . PHE A 1 98 ? 11.306 2.164 10.316 1.00 84.75 98 PHE A O 1
ATOM 736 N N . THR A 1 99 ? 12.385 1.174 8.614 1.00 85.81 99 THR A N 1
ATOM 737 C CA . 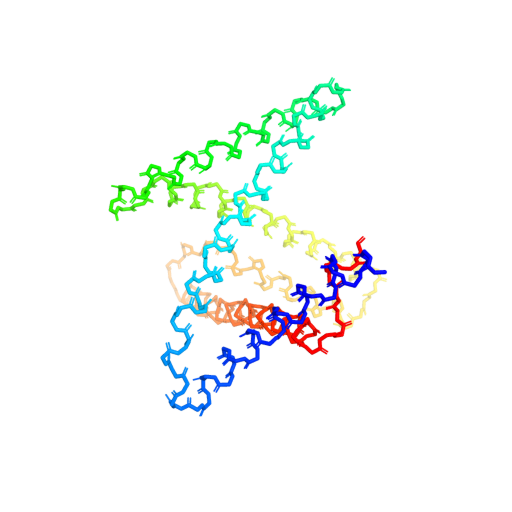THR A 1 99 ? 11.159 0.752 7.923 1.00 85.81 99 THR A CA 1
ATOM 738 C C . THR A 1 99 ? 10.389 -0.261 8.762 1.00 85.81 99 THR A C 1
ATOM 740 O O . THR A 1 99 ? 9.171 -0.136 8.911 1.00 85.81 99 THR A O 1
ATOM 743 N N . ARG A 1 100 ? 11.085 -1.229 9.378 1.00 87.12 100 ARG A N 1
ATOM 744 C CA . ARG A 1 100 ? 10.460 -2.194 10.298 1.00 87.12 100 ARG A CA 1
ATOM 745 C C . ARG A 1 100 ? 9.839 -1.509 11.507 1.00 87.12 100 ARG A C 1
ATOM 747 O O . ARG A 1 100 ? 8.708 -1.838 11.860 1.00 87.12 100 ARG A O 1
ATOM 754 N N . PHE A 1 101 ? 10.541 -0.547 12.105 1.00 88.56 101 PHE A N 1
ATOM 755 C CA . PHE A 1 101 ? 10.027 0.208 13.241 1.00 88.56 101 PHE A CA 1
ATOM 756 C C . PHE A 1 101 ? 8.723 0.933 12.889 1.00 88.56 101 PHE A C 1
ATOM 758 O O . PHE A 1 101 ? 7.725 0.746 13.585 1.00 88.56 101 PHE A O 1
ATOM 765 N N . ILE A 1 102 ? 8.704 1.686 11.781 1.00 87.62 102 ILE A N 1
ATOM 766 C CA . ILE A 1 102 ? 7.504 2.389 11.296 1.00 87.62 102 ILE A CA 1
ATOM 767 C C . ILE A 1 102 ? 6.372 1.402 11.025 1.00 87.62 102 ILE A C 1
ATOM 769 O O . ILE A 1 102 ? 5.236 1.625 11.447 1.00 87.62 102 ILE A O 1
ATOM 773 N N . PHE A 1 103 ? 6.669 0.299 10.342 1.00 88.00 103 PHE A N 1
ATOM 774 C CA . PHE A 1 103 ? 5.660 -0.695 10.015 1.00 88.00 103 PHE A CA 1
ATOM 775 C C . PHE A 1 103 ? 5.025 -1.286 11.280 1.00 88.00 103 PHE A C 1
ATOM 777 O O . PHE A 1 103 ? 3.805 -1.287 11.410 1.00 88.00 103 PHE A O 1
ATOM 784 N N . GLN A 1 104 ? 5.834 -1.728 12.241 1.00 89.62 104 GLN A N 1
ATOM 785 C CA . GLN A 1 104 ? 5.340 -2.389 13.450 1.00 89.62 104 GLN A CA 1
ATOM 786 C C . GLN A 1 104 ? 4.658 -1.424 14.427 1.00 89.62 104 GLN A C 1
ATOM 788 O O . GLN A 1 104 ? 3.616 -1.755 14.987 1.00 89.62 104 GLN A O 1
ATOM 793 N N . HIS A 1 105 ? 5.211 -0.228 14.627 1.00 91.12 105 HIS A N 1
ATOM 794 C CA . HIS A 1 105 ? 4.734 0.678 15.676 1.00 91.12 105 HIS A CA 1
ATOM 795 C C . HIS A 1 105 ? 3.701 1.685 15.181 1.00 91.12 105 HIS A C 1
ATOM 797 O O . HIS A 1 105 ? 2.864 2.119 15.967 1.00 91.12 105 HIS A O 1
ATOM 803 N N . ILE A 1 106 ? 3.725 2.051 13.896 1.00 90.06 106 ILE A N 1
ATOM 804 C CA . ILE A 1 106 ? 2.803 3.047 13.336 1.00 90.06 106 ILE A CA 1
ATOM 805 C C . ILE A 1 106 ? 1.728 2.355 12.502 1.00 90.06 106 ILE A C 1
ATOM 807 O O . ILE A 1 106 ? 0.542 2.476 12.811 1.00 90.06 106 ILE A O 1
ATOM 811 N N . ILE A 1 107 ? 2.119 1.606 11.466 1.00 91.12 107 ILE A N 1
ATOM 812 C CA . ILE A 1 107 ? 1.160 1.025 10.512 1.00 91.12 107 ILE A CA 1
ATOM 813 C C . ILE A 1 107 ? 0.333 -0.072 11.184 1.00 91.12 107 ILE A C 1
ATOM 815 O O . ILE A 1 107 ? -0.892 0.030 11.219 1.00 91.12 107 ILE A O 1
ATOM 819 N N . VAL A 1 108 ? 0.988 -1.081 11.763 1.00 91.50 108 VAL A N 1
ATOM 820 C CA . VAL A 1 108 ? 0.304 -2.207 12.415 1.00 91.50 108 VAL A CA 1
ATOM 821 C C . VAL A 1 108 ? -0.525 -1.723 13.604 1.00 91.50 108 VAL A C 1
ATOM 823 O O . VAL A 1 108 ? -1.677 -2.120 13.725 1.00 91.50 108 VAL A O 1
ATOM 826 N N . SER A 1 109 ? -0.004 -0.807 14.425 1.00 91.56 109 SER A N 1
ATOM 827 C CA . SER A 1 109 ? -0.755 -0.232 15.554 1.00 91.56 109 SER A CA 1
ATOM 828 C C . SER A 1 109 ? -2.013 0.531 15.108 1.00 91.56 109 SER A C 1
ATOM 830 O O . SER A 1 109 ? -3.093 0.378 15.677 1.00 91.56 109 SER A O 1
ATOM 832 N N . THR A 1 110 ? -1.921 1.309 14.025 1.00 93.44 110 THR A N 1
ATOM 833 C CA . THR A 1 110 ? -3.093 2.008 13.474 1.00 93.44 110 THR A CA 1
ATOM 834 C C . THR A 1 110 ? -4.100 1.016 12.887 1.00 93.44 110 THR A C 1
ATOM 836 O O . THR A 1 110 ? -5.306 1.160 13.089 1.00 93.44 110 THR A O 1
ATOM 839 N N . GLN A 1 111 ? -3.624 -0.021 12.190 1.00 90.88 111 GLN A N 1
ATOM 840 C CA . GLN A 1 111 ? -4.475 -1.078 11.642 1.00 90.88 111 GLN A CA 1
ATOM 841 C C . GLN A 1 111 ? -5.215 -1.846 12.739 1.00 90.88 111 GLN A C 1
ATOM 843 O O . GLN A 1 111 ? -6.409 -2.108 12.592 1.00 90.88 111 GLN A O 1
ATOM 848 N N . THR A 1 112 ? -4.547 -2.182 13.844 1.00 87.81 112 THR A N 1
ATOM 849 C CA . THR A 1 112 ? -5.175 -2.893 14.965 1.00 87.81 112 THR A CA 1
ATOM 850 C C . THR A 1 112 ? -6.185 -2.007 15.691 1.00 87.81 112 THR A C 1
ATOM 852 O O . THR A 1 112 ? -7.273 -2.485 16.005 1.00 87.81 112 THR A O 1
ATOM 855 N N . ALA A 1 113 ? -5.896 -0.715 15.880 1.00 91.44 113 ALA A N 1
ATOM 856 C CA . ALA A 1 113 ? -6.838 0.239 16.468 1.00 91.44 113 ALA A CA 1
ATOM 857 C C . ALA A 1 113 ? -8.107 0.412 15.612 1.00 91.44 113 ALA A C 1
ATOM 859 O O . ALA A 1 113 ? -9.226 0.336 16.127 1.00 91.44 113 ALA A O 1
ATOM 860 N N . LEU A 1 114 ? -7.952 0.584 14.294 1.00 93.38 114 LEU A N 1
ATOM 861 C CA . LEU A 1 114 ? -9.084 0.656 13.364 1.00 93.38 114 LEU A CA 1
ATOM 862 C C . LEU A 1 114 ? -9.855 -0.669 13.301 1.00 93.38 114 LEU A C 1
ATOM 864 O O . LEU A 1 114 ? -11.085 -0.658 13.269 1.00 93.38 114 LEU A O 1
ATOM 868 N N . GLY A 1 115 ? -9.152 -1.803 13.334 1.00 87.38 115 GLY A N 1
ATOM 869 C CA . GLY A 1 115 ? -9.762 -3.130 13.413 1.00 87.38 115 GLY A CA 1
ATOM 870 C C . GLY A 1 115 ? -10.587 -3.322 14.688 1.00 87.38 115 GLY A C 1
ATOM 871 O O . GLY A 1 115 ? -11.696 -3.851 14.626 1.00 87.38 115 GLY A O 1
ATOM 872 N N . ALA A 1 116 ? -10.100 -2.829 15.829 1.00 86.50 116 ALA A N 1
ATOM 873 C CA . ALA A 1 116 ? -10.833 -2.857 17.092 1.00 86.50 116 ALA A CA 1
ATOM 874 C C . ALA A 1 116 ? -12.096 -1.982 17.040 1.00 86.50 116 ALA A C 1
ATOM 876 O O . ALA A 1 116 ? -13.175 -2.444 17.411 1.00 86.50 116 ALA A O 1
ATOM 877 N N . LEU A 1 117 ? -11.996 -0.751 16.520 1.00 91.81 117 LEU A N 1
ATOM 878 C CA . LEU A 1 117 ? -13.160 0.122 16.312 1.00 91.81 117 LEU A CA 1
ATOM 879 C C . LEU A 1 117 ? -14.200 -0.531 15.399 1.00 91.81 117 LEU A C 1
ATOM 881 O O . LEU A 1 117 ? -15.393 -0.506 15.703 1.00 91.81 117 LEU A O 1
ATOM 885 N N . LEU A 1 118 ? -13.753 -1.154 14.308 1.00 89.88 118 LEU A N 1
ATOM 886 C CA . LEU A 1 118 ? -14.626 -1.887 13.401 1.00 89.88 118 LEU A CA 1
ATOM 887 C C . LEU A 1 118 ? -15.345 -3.032 14.125 1.00 89.88 118 LEU A C 1
ATOM 889 O O . LEU A 1 118 ? -16.562 -3.145 14.003 1.00 89.88 118 LEU A O 1
ATOM 893 N N . ALA A 1 119 ? -14.631 -3.842 14.910 1.00 84.50 119 ALA A N 1
ATOM 894 C CA . ALA A 1 119 ? -15.230 -4.931 15.682 1.00 84.50 119 ALA A CA 1
ATOM 895 C C . ALA A 1 119 ? -16.295 -4.419 16.669 1.00 84.50 119 ALA A C 1
ATOM 897 O O . ALA A 1 119 ? -17.397 -4.970 16.733 1.00 84.50 119 ALA A O 1
ATOM 898 N N . VAL A 1 120 ? -16.014 -3.319 17.379 1.00 86.06 120 VAL A N 1
ATOM 899 C CA . VAL A 1 120 ? -16.977 -2.677 18.289 1.00 86.06 120 VAL A CA 1
ATOM 900 C C . VAL A 1 120 ? -18.206 -2.173 17.529 1.00 86.06 120 VAL A C 1
ATOM 902 O O . VAL A 1 120 ? -19.335 -2.433 17.948 1.00 86.06 120 VAL A O 1
ATOM 905 N N . PHE A 1 121 ? -18.026 -1.500 16.390 1.00 89.88 121 PHE A N 1
ATOM 906 C CA . PHE A 1 121 ? -19.153 -1.025 15.584 1.00 89.88 121 PHE A CA 1
ATOM 907 C C . PHE A 1 121 ? -19.986 -2.165 15.001 1.00 89.88 121 PHE A C 1
ATOM 909 O O . PHE A 1 121 ? -21.214 -2.067 15.005 1.00 89.88 121 PHE A O 1
ATOM 916 N N . LEU A 1 122 ? -19.359 -3.256 14.557 1.00 86.69 122 LEU A N 1
ATOM 917 C CA . LEU A 1 122 ? -20.067 -4.451 14.096 1.00 86.69 122 LEU A CA 1
ATOM 918 C C . LEU A 1 122 ? -20.874 -5.088 15.230 1.00 86.69 122 LEU A C 1
ATOM 920 O O . LEU A 1 122 ? -22.031 -5.445 15.017 1.00 86.69 122 LEU A O 1
ATOM 924 N N . MET A 1 123 ? -20.322 -5.155 16.443 1.00 83.62 123 MET A N 1
ATOM 925 C CA . MET A 1 123 ? -21.038 -5.659 17.617 1.00 83.62 123 MET A CA 1
ATOM 926 C C . MET A 1 123 ? -22.240 -4.775 17.980 1.00 83.62 123 MET A C 1
ATOM 928 O O . MET A 1 123 ? -23.349 -5.274 18.184 1.00 83.62 123 MET A O 1
ATOM 932 N N . LEU A 1 124 ? -22.061 -3.451 18.003 1.00 88.00 124 LEU A N 1
ATOM 933 C CA . LEU A 1 124 ? -23.157 -2.507 18.241 1.00 88.00 124 LEU A CA 1
ATOM 934 C C . LEU A 1 124 ? -24.232 -2.602 17.151 1.00 88.00 124 LEU A C 1
ATOM 936 O O . LEU A 1 124 ? -25.429 -2.558 17.451 1.00 88.00 124 LEU A O 1
ATOM 940 N N . ALA A 1 125 ? -23.823 -2.767 15.892 1.00 86.81 125 ALA A N 1
ATOM 941 C CA . ALA A 1 125 ? -24.734 -2.987 14.777 1.00 86.81 125 ALA A CA 1
ATOM 942 C C . ALA A 1 125 ? -25.493 -4.315 14.924 1.00 86.81 125 ALA A C 1
ATOM 944 O O . ALA A 1 125 ? -26.705 -4.332 14.713 1.00 86.81 125 ALA A O 1
ATOM 945 N N . ALA A 1 126 ? -24.824 -5.391 15.351 1.00 83.00 126 ALA A N 1
ATOM 946 C CA . ALA A 1 126 ? -25.433 -6.695 15.606 1.00 83.00 126 ALA A CA 1
ATOM 947 C C . ALA A 1 126 ? -26.499 -6.623 16.706 1.00 83.00 126 ALA A C 1
ATOM 949 O O . ALA A 1 126 ? -27.632 -7.065 16.505 1.00 83.00 126 ALA A O 1
ATOM 950 N N . LEU A 1 127 ? -26.169 -5.996 17.839 1.00 84.62 127 LEU A N 1
ATOM 951 C CA . LEU A 1 127 ? -27.100 -5.784 18.950 1.00 84.62 127 LEU A CA 1
ATOM 952 C C . LEU A 1 127 ? -28.303 -4.943 18.514 1.00 84.62 127 LEU A C 1
ATOM 954 O O . LEU A 1 127 ? -29.451 -5.330 18.741 1.00 84.62 127 LEU A O 1
ATOM 958 N N . ARG A 1 128 ? -28.058 -3.824 17.819 1.00 85.38 128 ARG A N 1
ATOM 959 C CA . ARG A 1 128 ? -29.125 -2.967 17.281 1.00 85.38 128 ARG A CA 1
ATOM 960 C C . ARG A 1 128 ? -30.006 -3.722 16.280 1.00 85.38 128 ARG A C 1
ATOM 962 O O . ARG A 1 128 ? -31.224 -3.530 16.286 1.00 85.38 128 ARG A O 1
ATOM 969 N N . MET A 1 129 ? -29.417 -4.564 15.431 1.00 83.94 129 MET A N 1
ATOM 970 C CA . MET A 1 129 ? -30.144 -5.387 14.464 1.00 83.94 129 MET A CA 1
ATOM 971 C C . MET A 1 129 ? -31.037 -6.406 15.174 1.00 83.94 129 MET A C 1
ATOM 973 O O . MET A 1 129 ? -32.218 -6.488 14.843 1.00 83.94 129 MET A O 1
ATOM 977 N N . LEU A 1 130 ? -30.523 -7.105 16.189 1.00 81.81 130 LEU A N 1
ATOM 978 C CA . LEU A 1 130 ? -31.287 -8.083 16.967 1.00 81.81 130 LEU A CA 1
ATOM 979 C C . LEU A 1 130 ? -32.447 -7.437 17.739 1.00 81.81 130 LEU A C 1
ATOM 981 O O . LEU A 1 130 ? -33.546 -7.991 17.786 1.00 81.81 130 LEU A O 1
ATOM 985 N N . MET A 1 131 ? -32.223 -6.245 18.303 1.00 80.94 131 MET A N 1
ATOM 986 C CA . MET A 1 131 ? -33.260 -5.483 19.007 1.00 80.94 131 MET A CA 1
ATOM 987 C C . MET A 1 131 ? -34.406 -5.052 18.083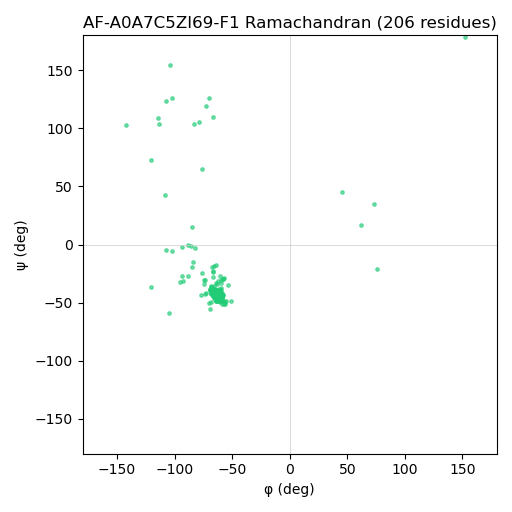 1.00 80.94 131 MET A C 1
ATOM 989 O O . MET A 1 131 ? -35.550 -4.993 18.526 1.00 80.94 131 MET A O 1
ATOM 993 N N . ARG A 1 132 ? -34.123 -4.757 16.806 1.00 79.62 132 ARG A N 1
ATOM 994 C CA . ARG A 1 132 ? -35.135 -4.298 15.835 1.00 79.62 132 ARG A CA 1
ATOM 995 C C . ARG A 1 132 ? -35.768 -5.424 15.020 1.00 79.62 132 ARG A C 1
ATOM 997 O O . ARG A 1 132 ? -36.913 -5.294 14.601 1.00 79.62 132 ARG A O 1
ATOM 1004 N N . ARG A 1 133 ? -35.031 -6.502 14.748 1.00 69.06 133 ARG A N 1
ATOM 1005 C CA . ARG A 1 133 ? -35.486 -7.662 13.972 1.00 69.06 133 ARG A CA 1
ATOM 1006 C C . ARG A 1 133 ? -34.907 -8.933 14.590 1.00 69.06 133 ARG A C 1
ATOM 1008 O O . ARG A 1 133 ? -33.746 -9.269 14.365 1.00 69.06 133 ARG A O 1
ATOM 1015 N N . ARG A 1 134 ? -35.736 -9.672 15.333 1.00 69.38 134 ARG A N 1
ATOM 1016 C CA . ARG A 1 134 ? -35.389 -10.988 15.900 1.00 69.38 134 ARG A CA 1
ATOM 1017 C C . ARG A 1 134 ? -35.416 -12.081 14.824 1.00 69.38 134 ARG A C 1
ATOM 1019 O O . ARG A 1 134 ? -36.271 -12.957 14.840 1.00 69.38 134 ARG A O 1
ATOM 1026 N N . GLY A 1 135 ? -34.511 -11.985 13.852 1.00 80.81 135 GLY A N 1
ATOM 1027 C CA . GLY A 1 135 ? -34.346 -12.971 12.781 1.00 80.81 135 GLY A CA 1
ATOM 1028 C C . GLY A 1 135 ? -33.123 -13.863 12.993 1.00 80.81 135 GLY A C 1
ATOM 1029 O O . GLY A 1 135 ? -32.138 -13.432 13.592 1.00 80.81 135 GLY A O 1
ATOM 1030 N N . ALA A 1 136 ? -33.153 -15.077 12.434 1.00 83.62 136 ALA A N 1
ATOM 1031 C CA . ALA A 1 136 ? -32.039 -16.033 12.486 1.00 83.62 136 ALA A CA 1
ATOM 1032 C C . ALA A 1 136 ? -30.710 -15.432 11.984 1.00 83.62 136 ALA A C 1
ATOM 1034 O O . ALA A 1 136 ? -29.653 -15.688 12.551 1.00 83.62 136 ALA A O 1
ATOM 1035 N N . VAL A 1 137 ? -30.774 -14.550 10.981 1.00 81.94 137 VAL A N 1
ATOM 1036 C CA . VAL A 1 137 ? -29.608 -13.827 10.445 1.00 81.94 137 VAL A CA 1
ATOM 1037 C C . VAL A 1 137 ? -28.975 -12.902 11.490 1.00 81.94 137 VAL A C 1
ATOM 1039 O O . VAL A 1 137 ? -27.756 -12.869 11.619 1.00 81.94 137 VAL A O 1
ATOM 104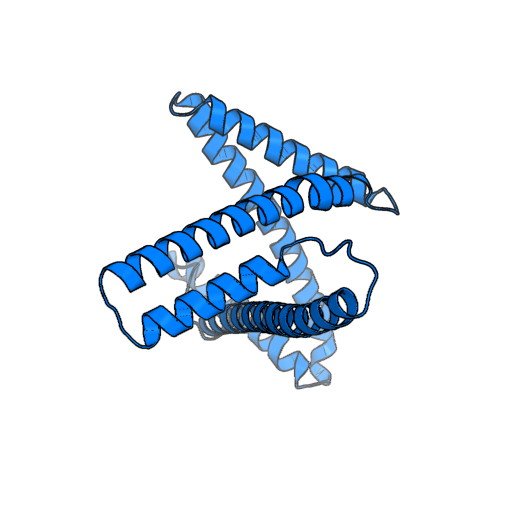2 N N . ALA A 1 138 ? -29.784 -12.178 12.270 1.00 81.19 138 ALA A N 1
ATOM 1043 C CA . ALA A 1 138 ? -29.281 -11.292 13.320 1.00 81.19 138 ALA A CA 1
ATOM 1044 C C . ALA A 1 138 ? -28.642 -12.089 14.468 1.00 81.19 138 ALA A C 1
ATOM 1046 O O . ALA A 1 138 ? -27.619 -11.676 15.007 1.00 81.19 138 ALA A O 1
ATOM 1047 N N . ALA A 1 139 ? -29.215 -13.250 14.804 1.00 83.50 139 ALA A N 1
ATOM 1048 C CA . ALA A 1 139 ? -28.646 -14.159 15.795 1.00 83.50 139 ALA A CA 1
ATOM 1049 C C . ALA A 1 139 ? -27.290 -14.724 15.338 1.00 83.50 139 ALA A C 1
ATOM 1051 O O . ALA A 1 139 ? -26.331 -14.696 16.106 1.00 83.50 139 ALA A O 1
ATOM 1052 N N . TRP A 1 140 ? -27.183 -15.161 14.077 1.00 85.06 140 TRP A N 1
ATOM 1053 C CA . TRP A 1 140 ? -25.923 -15.660 13.518 1.00 85.06 140 TRP A CA 1
ATOM 1054 C C . TRP A 1 140 ? -24.845 -14.573 13.464 1.00 85.06 140 TRP A C 1
ATOM 1056 O O . TRP A 1 140 ? -23.690 -14.809 13.809 1.00 85.06 140 TRP A O 1
ATOM 1066 N N . PHE A 1 141 ? -25.236 -13.355 13.090 1.00 82.25 141 PHE A N 1
ATOM 1067 C CA . PHE A 1 141 ? -24.333 -12.211 13.048 1.00 82.25 141 PHE A CA 1
ATOM 1068 C C . PHE A 1 141 ? -23.832 -11.812 14.446 1.00 82.25 141 PHE A C 1
ATOM 1070 O O . PHE A 1 141 ? -22.643 -11.549 14.620 1.00 82.25 141 PHE A O 1
ATOM 1077 N N . LEU A 1 142 ? -24.704 -11.838 15.461 1.00 84.75 142 LEU A N 1
ATOM 1078 C CA . LEU A 1 142 ? -24.306 -11.615 16.852 1.00 84.75 142 LEU A CA 1
ATOM 1079 C C . LEU A 1 142 ? -23.353 -12.706 17.355 1.00 84.75 142 LEU A C 1
ATOM 1081 O O . LEU A 1 142 ? -22.355 -12.387 17.996 1.00 84.75 142 LEU A O 1
ATOM 1085 N N . ALA A 1 143 ? -23.640 -13.974 17.048 1.00 84.31 143 ALA A N 1
ATOM 1086 C CA . ALA A 1 143 ? -22.776 -15.092 17.413 1.00 84.31 143 ALA A CA 1
ATOM 1087 C C . ALA A 1 143 ? -21.377 -14.939 16.794 1.00 84.31 143 ALA A C 1
ATOM 1089 O O . ALA A 1 143 ? -20.380 -15.054 17.503 1.00 84.31 143 ALA A O 1
ATOM 1090 N N . ALA A 1 144 ? -21.296 -14.588 15.506 1.00 80.38 144 ALA A N 1
ATOM 1091 C CA . ALA A 1 144 ? -20.027 -14.309 14.839 1.00 80.38 144 ALA A CA 1
ATOM 1092 C C . ALA A 1 144 ? -19.277 -13.128 15.484 1.00 80.38 144 ALA A C 1
ATOM 1094 O O . ALA A 1 144 ? -18.079 -13.229 15.740 1.00 80.38 144 ALA A O 1
ATOM 1095 N N . GLY A 1 145 ? -19.974 -12.031 15.802 1.00 77.25 145 GLY A N 1
ATOM 1096 C CA . GLY A 1 145 ? -19.381 -10.879 16.490 1.00 77.25 145 GLY A CA 1
ATOM 1097 C C . GLY A 1 145 ? -18.831 -11.226 17.877 1.00 77.25 145 GLY A C 1
ATOM 1098 O O . GLY A 1 145 ? -17.717 -10.829 18.212 1.00 77.25 145 GLY A O 1
ATOM 1099 N N . LEU A 1 146 ? -19.568 -12.019 18.659 1.00 81.25 146 LEU A N 1
ATOM 1100 C CA . LEU A 1 146 ? -19.119 -12.505 19.966 1.00 81.25 146 LEU A CA 1
ATOM 1101 C C . LEU A 1 146 ? -17.876 -13.385 19.854 1.00 81.25 146 LEU A C 1
ATOM 1103 O O . LEU A 1 146 ? -16.929 -13.191 20.610 1.00 81.25 146 LEU A O 1
ATOM 1107 N N . VAL A 1 147 ? -17.859 -14.315 18.899 1.00 79.06 147 VAL A N 1
ATOM 1108 C CA . VAL A 1 147 ? -16.698 -15.173 18.639 1.00 79.06 147 VAL A CA 1
ATOM 1109 C C . VAL A 1 147 ? -15.459 -14.333 18.331 1.00 79.06 147 VAL A C 1
ATOM 1111 O O . VAL A 1 147 ? -14.427 -14.535 18.963 1.00 79.06 147 VAL A O 1
ATOM 1114 N N . VAL A 1 148 ? -15.574 -13.350 17.431 1.00 76.31 148 VAL A N 1
ATOM 1115 C CA . VAL A 1 148 ? -14.463 -12.448 17.075 1.00 76.31 148 VAL A CA 1
ATOM 1116 C C . VAL A 1 148 ? -13.969 -11.649 18.284 1.00 76.31 148 VAL A C 1
ATOM 1118 O O . VAL A 1 148 ? -12.768 -11.451 18.451 1.00 76.31 148 VAL A O 1
ATOM 1121 N N . LEU A 1 149 ? -14.872 -11.189 19.154 1.00 78.12 149 LEU A N 1
ATOM 1122 C CA . LEU A 1 149 ? -14.468 -10.484 20.372 1.00 78.12 149 LEU A CA 1
ATOM 1123 C C . LEU A 1 149 ? -13.735 -11.409 21.347 1.00 78.12 149 LEU A C 1
ATOM 1125 O O . LEU A 1 149 ? -12.713 -11.007 21.899 1.00 78.12 149 LEU A O 1
ATOM 1129 N N . VAL A 1 150 ? -14.214 -12.643 21.528 1.00 77.25 150 VAL A N 1
ATOM 1130 C CA . VAL A 1 150 ? -13.582 -13.638 22.410 1.00 77.25 150 VAL A CA 1
ATOM 1131 C C . VAL A 1 150 ? -12.183 -14.011 21.915 1.00 77.25 150 VAL A C 1
ATOM 1133 O O . VAL A 1 150 ? -11.267 -14.109 22.728 1.00 77.25 150 VAL A O 1
ATOM 1136 N N . THR A 1 151 ? -11.975 -14.153 20.602 1.00 72.44 151 THR A N 1
ATOM 1137 C CA . THR A 1 151 ? -10.645 -14.459 20.040 1.00 72.44 151 THR A CA 1
ATOM 1138 C C . THR A 1 151 ? -9.635 -13.328 20.232 1.00 72.44 151 THR A C 1
ATOM 1140 O O . THR A 1 151 ? -8.430 -13.583 20.259 1.00 72.44 151 THR A O 1
ATOM 1143 N N . GLN A 1 152 ? -10.112 -12.092 20.406 1.00 72.44 152 GLN A N 1
ATOM 1144 C CA . GLN A 1 152 ? -9.268 -10.911 20.585 1.00 72.44 152 GLN A CA 1
ATOM 1145 C C . GLN A 1 152 ? -8.805 -10.697 22.031 1.00 72.44 152 GLN A C 1
ATOM 1147 O O . GLN A 1 152 ? -7.872 -9.923 22.256 1.00 72.44 152 GLN A O 1
ATOM 1152 N N . VAL A 1 153 ? -9.421 -11.367 23.010 1.00 74.12 153 VAL A N 1
ATOM 1153 C CA . VAL A 1 153 ? -9.023 -11.255 24.418 1.00 74.12 153 VAL A CA 1
ATOM 1154 C C . VAL A 1 153 ? -7.664 -11.945 24.623 1.00 74.12 153 VAL A C 1
ATOM 1156 O O . VAL A 1 153 ? -7.516 -13.120 24.273 1.00 74.12 153 VAL A O 1
ATOM 1159 N N . PRO A 1 154 ? -6.649 -11.265 25.194 1.00 65.50 154 PRO A N 1
ATOM 1160 C CA . PRO A 1 154 ? -5.399 -11.912 25.571 1.00 65.50 154 PRO A CA 1
ATOM 1161 C C . PRO A 1 154 ? -5.671 -12.901 26.710 1.00 65.50 154 PRO A C 1
ATOM 1163 O O . PRO A 1 154 ? -5.979 -12.508 27.833 1.00 65.50 154 PRO A O 1
ATOM 1166 N N . VAL A 1 155 ? -5.590 -14.197 26.416 1.00 63.25 155 VAL A N 1
ATOM 1167 C CA . VAL A 1 155 ? -5.812 -15.260 27.400 1.00 63.25 155 VAL A CA 1
ATOM 1168 C C . VAL A 1 155 ? -4.509 -15.477 28.164 1.00 63.25 155 VAL A C 1
ATOM 1170 O O . VAL A 1 155 ? -3.577 -16.068 27.632 1.00 63.25 155 VAL A O 1
ATOM 1173 N N . VAL A 1 156 ? -4.438 -14.982 29.400 1.00 59.59 156 VAL A N 1
ATOM 1174 C CA . VAL A 1 156 ? -3.313 -15.211 30.333 1.00 59.59 156 VAL A CA 1
ATOM 1175 C C . VAL A 1 156 ? -3.762 -16.160 31.450 1.00 59.59 156 VAL A C 1
ATOM 1177 O O . VAL A 1 156 ? -3.545 -15.909 32.630 1.00 59.59 156 VAL A O 1
ATOM 1180 N N . VAL A 1 157 ? -4.502 -17.211 31.093 1.00 60.12 157 VAL A N 1
ATOM 1181 C CA . VAL A 1 157 ? -5.055 -18.158 32.069 1.00 60.12 157 VAL A CA 1
ATOM 1182 C C . VAL A 1 157 ? -4.385 -19.508 31.874 1.00 60.12 157 VAL A C 1
ATOM 1184 O O . VAL A 1 157 ? -4.714 -20.237 30.938 1.00 60.12 157 VAL A O 1
ATOM 1187 N N . ASP A 1 158 ? -3.460 -19.838 32.770 1.00 62.84 158 ASP A N 1
ATOM 1188 C CA . ASP A 1 158 ? -2.865 -21.168 32.849 1.00 62.84 158 ASP A CA 1
ATOM 1189 C C . ASP A 1 158 ? -3.899 -22.156 33.421 1.00 62.84 158 ASP A C 1
ATOM 1191 O O . ASP A 1 158 ? -4.420 -21.975 34.522 1.00 62.84 158 ASP A O 1
ATOM 1195 N N . GLY A 1 159 ? -4.249 -23.188 32.644 1.00 73.94 159 GLY A N 1
ATOM 1196 C CA . GLY A 1 159 ? -5.189 -24.240 33.045 1.00 73.94 159 GLY A CA 1
ATOM 1197 C C . GLY A 1 159 ? -5.940 -24.901 31.876 1.00 73.94 159 GLY A C 1
ATOM 1198 O O . GLY A 1 159 ? -5.778 -24.496 30.722 1.00 73.94 159 GLY A O 1
ATOM 1199 N N . PRO A 1 160 ? -6.812 -25.897 32.149 1.00 71.81 160 PRO A N 1
ATOM 1200 C CA . PRO A 1 160 ? -7.567 -26.635 31.123 1.00 71.81 160 PRO A CA 1
ATOM 1201 C C . PRO A 1 160 ? -8.498 -25.754 30.277 1.00 71.81 160 PRO A C 1
ATOM 1203 O O . PRO A 1 160 ? -8.790 -26.065 29.128 1.00 71.81 160 PRO A O 1
ATOM 1206 N N . VAL A 1 161 ? -8.963 -24.635 30.837 1.00 73.25 161 VAL A N 1
ATOM 1207 C CA . VAL A 1 161 ? -9.805 -23.662 30.125 1.00 73.25 161 VAL A CA 1
ATOM 1208 C C . VAL A 1 161 ? -8.974 -22.842 29.130 1.00 73.25 161 VAL A C 1
ATOM 1210 O O . VAL A 1 161 ? -9.453 -22.524 28.042 1.00 73.25 161 VAL A O 1
ATOM 1213 N N . GLY A 1 162 ? -7.710 -22.549 29.457 1.00 76.19 162 GLY A N 1
ATOM 1214 C CA . GLY A 1 162 ? -6.793 -21.804 28.593 1.00 76.19 162 GLY A CA 1
ATOM 1215 C C . GLY A 1 162 ? -6.395 -22.572 27.330 1.00 76.19 162 GLY A C 1
ATOM 1216 O O . GLY A 1 162 ? -6.308 -21.971 26.256 1.00 76.19 162 GLY A O 1
ATOM 1217 N N . SER A 1 163 ? -6.226 -23.898 27.421 1.00 77.38 163 SER A N 1
ATOM 1218 C CA . SER A 1 163 ? -5.886 -24.751 26.269 1.00 77.38 163 SER A CA 1
ATOM 1219 C C . SER A 1 163 ? -7.028 -24.856 25.251 1.00 77.38 163 SER A C 1
ATOM 1221 O O . SER A 1 163 ? -6.797 -24.789 24.044 1.00 77.38 163 SER A O 1
ATOM 1223 N N . VAL A 1 164 ? -8.279 -24.944 25.718 1.00 80.25 164 VAL A N 1
ATOM 1224 C CA . VAL A 1 164 ? -9.459 -24.934 24.837 1.00 80.25 164 VAL A CA 1
ATOM 1225 C C . VAL A 1 164 ? -9.595 -23.581 24.137 1.00 80.25 164 VAL A C 1
ATOM 1227 O O . VAL A 1 164 ? -9.802 -23.532 22.925 1.00 80.25 164 VAL A O 1
ATOM 1230 N N . LEU A 1 165 ? -9.425 -22.476 24.868 1.00 76.69 165 LEU A N 1
ATOM 1231 C CA . LEU A 1 165 ? -9.527 -21.129 24.297 1.00 76.69 165 LEU A CA 1
ATOM 1232 C C . LEU A 1 165 ? -8.431 -20.851 23.256 1.00 76.69 165 LEU A C 1
ATOM 1234 O O . LEU A 1 165 ? -8.707 -20.255 22.215 1.00 76.69 165 LEU A O 1
ATOM 1238 N N . THR A 1 166 ? -7.204 -21.321 23.497 1.00 80.69 166 THR A N 1
ATOM 1239 C CA . THR A 1 166 ? -6.109 -21.216 22.519 1.00 80.69 166 THR A CA 1
ATOM 1240 C C . THR A 1 166 ? -6.354 -22.074 21.282 1.00 80.69 166 THR A C 1
ATOM 1242 O O . THR A 1 166 ? -6.134 -21.583 20.176 1.00 80.69 166 THR A O 1
ATOM 1245 N N . ALA A 1 167 ? -6.871 -23.298 21.424 1.00 82.44 167 ALA A N 1
ATOM 1246 C CA . ALA A 1 167 ? -7.232 -24.140 20.280 1.00 82.44 167 ALA A CA 1
ATOM 1247 C C . ALA A 1 167 ? -8.329 -23.495 19.413 1.00 82.44 167 ALA A C 1
ATOM 1249 O O . ALA A 1 167 ? -8.202 -23.422 18.190 1.00 82.44 167 ALA A O 1
ATOM 1250 N N . VAL A 1 168 ? -9.377 -22.955 20.044 1.00 82.38 168 VAL A N 1
ATOM 1251 C CA . VAL A 1 168 ? -10.442 -22.218 19.347 1.00 82.38 168 VAL A CA 1
ATOM 1252 C C . VAL A 1 168 ? -9.866 -21.006 18.611 1.00 82.38 168 VAL A C 1
ATOM 1254 O O . VAL A 1 168 ? -10.146 -20.814 17.427 1.00 82.38 168 VAL A O 1
ATOM 1257 N N . ARG A 1 169 ? -9.005 -20.223 19.272 1.00 81.31 169 ARG A N 1
ATOM 1258 C CA . ARG A 1 169 ? -8.335 -19.074 18.654 1.00 81.31 169 ARG A CA 1
ATOM 1259 C C . ARG A 1 169 ? -7.499 -19.471 17.438 1.00 81.31 169 ARG A C 1
ATOM 1261 O O . ARG A 1 169 ? -7.611 -18.817 16.410 1.00 81.31 169 ARG A O 1
ATOM 1268 N N . GLN A 1 170 ? -6.721 -20.550 17.516 1.00 84.12 170 GLN A N 1
ATOM 1269 C CA . GLN A 1 170 ? -5.906 -21.020 16.390 1.00 84.12 170 GLN A CA 1
ATOM 1270 C C . GLN A 1 170 ? -6.753 -21.356 15.157 1.00 84.12 170 GLN A C 1
ATOM 1272 O O . GLN A 1 170 ? -6.361 -21.027 14.038 1.00 84.12 170 GLN A O 1
ATOM 1277 N N . VAL A 1 171 ? -7.929 -21.964 15.347 1.00 87.06 171 VAL A N 1
ATOM 1278 C CA . VAL A 1 171 ? -8.860 -22.247 14.244 1.00 87.06 171 VAL A CA 1
ATOM 1279 C C . VAL A 1 171 ? -9.374 -20.951 13.618 1.00 87.06 171 VAL A C 1
ATOM 1281 O O . VAL A 1 171 ? -9.368 -20.814 12.394 1.00 87.06 171 VAL A O 1
ATOM 1284 N N . PHE A 1 172 ? -9.781 -19.974 14.430 1.00 84.25 172 PHE A N 1
ATOM 1285 C CA . PHE A 1 172 ? -10.262 -18.692 13.910 1.00 84.25 172 PHE A CA 1
ATOM 1286 C C . PHE A 1 172 ? -9.159 -17.857 13.256 1.00 84.25 172 PHE A C 1
ATOM 1288 O O . PHE A 1 172 ? -9.408 -17.264 12.208 1.00 84.25 172 PHE A O 1
ATOM 1295 N N . ASP A 1 173 ? -7.936 -17.877 13.786 1.00 84.56 173 ASP A N 1
ATOM 1296 C CA . ASP A 1 173 ? -6.768 -17.255 13.156 1.00 84.56 173 ASP A CA 1
ATOM 1297 C C . ASP A 1 173 ? -6.456 -17.930 11.806 1.00 84.56 173 ASP A C 1
ATOM 1299 O O . ASP A 1 173 ? -6.176 -17.252 10.812 1.00 84.56 173 ASP A O 1
ATOM 1303 N N . ALA A 1 174 ? -6.582 -19.258 11.710 1.00 88.25 174 ALA A N 1
ATOM 1304 C CA . ALA A 1 174 ? -6.443 -19.979 10.444 1.00 88.25 174 ALA A CA 1
ATOM 1305 C C . ALA A 1 174 ? -7.526 -19.574 9.425 1.00 88.25 174 ALA A C 1
ATOM 1307 O O . ALA A 1 174 ? -7.218 -19.332 8.258 1.00 88.25 174 ALA A O 1
ATOM 1308 N N . ILE A 1 175 ? -8.782 -19.423 9.855 1.00 88.00 175 ILE A N 1
ATOM 1309 C CA . ILE A 1 175 ? -9.877 -18.957 8.988 1.00 88.00 175 ILE A CA 1
ATOM 1310 C C . ILE A 1 175 ? -9.652 -17.500 8.561 1.00 88.00 175 ILE A C 1
ATOM 1312 O O . ILE A 1 175 ? -9.802 -17.173 7.383 1.00 88.00 175 ILE A O 1
ATOM 1316 N N . ALA A 1 176 ? -9.256 -16.622 9.482 1.00 85.00 176 ALA A N 1
ATOM 1317 C CA . ALA A 1 176 ? -8.995 -15.215 9.195 1.00 85.00 176 ALA A CA 1
ATOM 1318 C C . ALA A 1 176 ? -7.820 -15.045 8.221 1.00 85.00 176 ALA A C 1
ATOM 1320 O O . ALA A 1 176 ? -7.908 -14.276 7.261 1.00 85.00 176 ALA A O 1
ATOM 1321 N N . THR A 1 177 ? -6.738 -15.804 8.409 1.00 89.56 177 THR A N 1
ATOM 1322 C CA . THR A 1 177 ? -5.595 -15.808 7.483 1.00 89.56 177 THR A CA 1
ATOM 1323 C C . THR A 1 177 ? -5.954 -16.422 6.130 1.00 89.56 177 THR A C 1
ATOM 1325 O O . THR A 1 177 ? -5.507 -15.909 5.101 1.00 89.56 177 THR A O 1
ATOM 1328 N N . ALA A 1 178 ? -6.804 -17.452 6.088 1.00 91.69 178 ALA A N 1
ATOM 1329 C CA . ALA A 1 178 ? -7.353 -17.982 4.841 1.00 91.69 178 ALA A CA 1
ATOM 1330 C C . ALA A 1 178 ? -8.211 -16.935 4.111 1.00 91.69 178 ALA A C 1
ATOM 1332 O O . ALA A 1 178 ? -8.034 -16.739 2.909 1.00 91.69 178 ALA A O 1
ATOM 1333 N N . GLY A 1 179 ? -9.065 -16.201 4.830 1.00 89.94 179 GLY A N 1
ATOM 1334 C CA . GLY A 1 179 ? -9.852 -15.091 4.288 1.00 89.94 179 GLY A CA 1
ATOM 1335 C C . GLY A 1 179 ? -8.975 -13.959 3.750 1.00 89.94 179 GLY A C 1
ATOM 1336 O O . GLY A 1 179 ? -9.180 -13.503 2.628 1.00 89.94 179 GLY A O 1
ATOM 1337 N N . MET A 1 180 ? -7.938 -13.562 4.493 1.00 91.31 180 MET A N 1
ATOM 1338 C CA . MET A 1 180 ? -6.952 -12.569 4.052 1.00 91.31 180 MET A CA 1
ATOM 1339 C C . MET A 1 180 ? -6.247 -13.009 2.765 1.00 91.31 180 MET A C 1
ATOM 1341 O O . MET A 1 180 ? -6.149 -12.231 1.818 1.00 91.31 180 MET A O 1
ATOM 1345 N N . ARG A 1 181 ? -5.794 -14.265 2.694 1.00 93.44 181 ARG A N 1
ATOM 1346 C CA . ARG A 1 181 ? -5.189 -14.828 1.478 1.00 93.44 181 ARG A CA 1
ATOM 1347 C C . ARG A 1 181 ? -6.188 -14.880 0.324 1.00 93.44 181 ARG A C 1
ATOM 1349 O O . ARG A 1 181 ? -5.818 -14.538 -0.792 1.00 93.44 181 ARG A O 1
ATOM 1356 N N . GLY A 1 182 ? -7.443 -15.236 0.588 1.00 95.81 182 GLY A N 1
ATOM 1357 C CA . GLY A 1 182 ? -8.524 -15.195 -0.396 1.00 95.81 182 GLY A CA 1
ATOM 1358 C C . GLY A 1 182 ? -8.751 -13.790 -0.958 1.00 95.81 182 GLY A C 1
ATOM 1359 O O . GLY A 1 182 ? -8.842 -13.627 -2.172 1.00 95.81 182 GLY A O 1
ATOM 1360 N N . LEU A 1 183 ? -8.752 -12.761 -0.104 1.00 95.81 183 LEU A N 1
ATOM 1361 C CA . LEU A 1 183 ? -8.825 -11.360 -0.532 1.00 95.81 183 LEU A CA 1
ATOM 1362 C C . LEU A 1 183 ? -7.607 -10.954 -1.366 1.00 95.81 183 LEU A C 1
ATOM 1364 O O . LEU A 1 183 ? -7.775 -10.325 -2.406 1.00 95.81 183 LEU A O 1
ATOM 1368 N N . LEU A 1 184 ? -6.395 -11.341 -0.959 1.00 96.12 184 LEU A N 1
ATOM 1369 C CA . LEU A 1 184 ? -5.177 -11.068 -1.729 1.00 96.12 184 LEU A CA 1
ATOM 1370 C C . LEU A 1 184 ? -5.205 -11.746 -3.106 1.00 96.12 184 LEU A C 1
ATOM 1372 O O . LEU A 1 184 ? -4.828 -11.122 -4.096 1.00 96.12 184 LEU A O 1
ATOM 1376 N N . LEU A 1 185 ? -5.700 -12.984 -3.187 1.00 96.81 185 LEU A N 1
ATOM 1377 C CA . LEU A 1 185 ? -5.925 -13.674 -4.457 1.00 96.81 185 LEU A CA 1
ATOM 1378 C C . LEU A 1 185 ? -6.988 -12.962 -5.297 1.00 96.81 185 LEU A C 1
ATOM 1380 O O . LEU A 1 185 ? -6.784 -12.773 -6.490 1.00 96.81 185 LEU A O 1
ATOM 1384 N N . GLY A 1 186 ? -8.085 -12.513 -4.687 1.00 96.75 186 GLY A N 1
ATOM 1385 C CA . GLY A 1 186 ? -9.114 -11.726 -5.366 1.00 96.75 186 GLY A CA 1
ATOM 1386 C C . GLY A 1 186 ? -8.565 -10.418 -5.940 1.00 96.75 186 GLY A C 1
ATOM 1387 O O . GLY A 1 186 ? -8.828 -10.099 -7.097 1.00 96.75 186 GLY A O 1
ATOM 1388 N N . VAL A 1 187 ? -7.739 -9.698 -5.174 1.00 96.75 187 VAL A N 1
ATOM 1389 C CA . VAL A 1 187 ? -7.044 -8.490 -5.643 1.00 96.75 187 VAL A CA 1
ATOM 1390 C C . VAL A 1 187 ? -6.098 -8.827 -6.793 1.00 96.75 187 VAL A C 1
ATOM 1392 O O . VAL A 1 187 ? -6.129 -8.139 -7.807 1.00 96.75 187 VAL A O 1
ATOM 1395 N N . ALA A 1 188 ? -5.307 -9.897 -6.686 1.00 96.31 188 ALA A N 1
ATOM 1396 C CA . ALA A 1 188 ? -4.405 -10.327 -7.755 1.00 96.31 188 ALA A CA 1
ATOM 1397 C C . ALA A 1 188 ? -5.157 -10.722 -9.040 1.00 96.31 188 ALA A C 1
ATOM 1399 O O . ALA A 1 188 ? -4.756 -10.348 -10.139 1.00 96.31 188 ALA A O 1
ATOM 1400 N N . LEU A 1 189 ? -6.276 -11.439 -8.925 1.00 97.06 189 LEU A N 1
ATOM 1401 C CA . LEU A 1 189 ? -7.121 -11.779 -10.071 1.00 97.06 189 LEU A CA 1
ATOM 1402 C C . LEU A 1 189 ? -7.783 -10.532 -10.669 1.00 97.06 189 LEU A C 1
ATOM 1404 O O . LEU A 1 189 ? -7.862 -10.411 -11.890 1.00 97.06 189 LEU A O 1
ATOM 1408 N N . GLY A 1 190 ? -8.207 -9.582 -9.834 1.00 96.38 190 GLY A N 1
ATOM 1409 C CA . GLY A 1 190 ? -8.750 -8.299 -10.275 1.00 96.38 190 GLY A CA 1
ATOM 1410 C C . GLY A 1 190 ? -7.725 -7.454 -11.032 1.00 96.38 190 GLY A C 1
ATOM 1411 O O . GLY A 1 190 ? -8.034 -6.9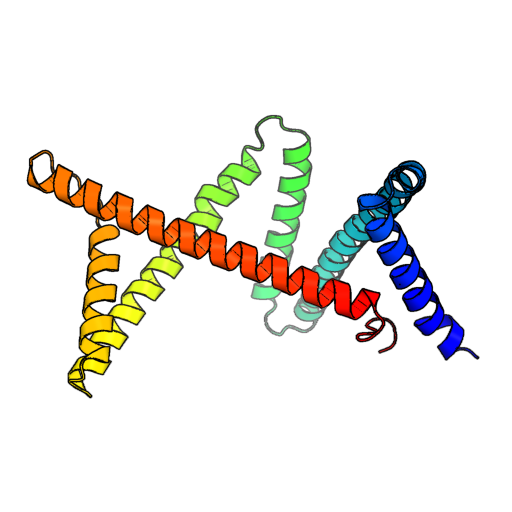27 -12.100 1.00 96.38 190 GLY A O 1
ATOM 1412 N N . THR A 1 191 ? -6.486 -7.367 -10.539 1.00 94.56 191 THR A N 1
ATOM 1413 C CA . THR A 1 191 ? -5.412 -6.648 -11.240 1.00 94.56 191 THR A CA 1
ATOM 1414 C C . THR A 1 191 ? -5.027 -7.339 -12.547 1.00 94.56 191 THR A C 1
ATOM 1416 O O . THR A 1 191 ? -4.824 -6.646 -13.544 1.00 94.56 191 THR A O 1
ATOM 1419 N N . LEU A 1 192 ? -5.006 -8.677 -12.589 1.00 93.69 192 LEU A N 1
ATOM 1420 C CA . LEU A 1 192 ? -4.824 -9.439 -13.830 1.00 93.69 192 LEU A CA 1
ATOM 1421 C C . LEU A 1 192 ? -5.961 -9.193 -14.828 1.00 93.69 192 LEU A C 1
ATOM 1423 O O . LEU A 1 192 ? -5.690 -8.989 -16.008 1.00 93.69 192 LEU A O 1
ATOM 1427 N N . ALA A 1 193 ? -7.217 -9.161 -14.379 1.00 94.69 193 ALA A N 1
ATOM 1428 C CA . ALA A 1 193 ? -8.358 -8.873 -15.244 1.00 94.69 193 ALA A CA 1
ATOM 1429 C C . ALA A 1 193 ? -8.252 -7.475 -15.875 1.00 94.69 193 ALA A C 1
ATOM 1431 O O . ALA A 1 193 ? -8.440 -7.332 -17.084 1.00 94.69 193 ALA A O 1
ATOM 1432 N N . THR A 1 194 ? -7.880 -6.458 -15.092 1.00 92.50 194 THR A N 1
ATOM 1433 C CA . THR A 1 194 ? -7.616 -5.105 -15.608 1.00 92.50 194 THR A CA 1
ATOM 1434 C C . THR A 1 194 ? -6.434 -5.096 -16.581 1.00 92.50 194 THR A C 1
ATOM 1436 O O . THR A 1 194 ? -6.529 -4.507 -17.656 1.00 92.50 194 THR A O 1
ATOM 1439 N N . ALA A 1 195 ? -5.341 -5.796 -16.261 1.00 88.69 195 ALA A N 1
ATOM 1440 C CA . ALA A 1 195 ? -4.188 -5.909 -17.153 1.00 88.69 195 ALA A CA 1
ATOM 1441 C C . ALA A 1 195 ? -4.559 -6.572 -18.491 1.00 88.69 195 ALA A C 1
ATOM 1443 O O . ALA A 1 195 ? -4.153 -6.082 -19.542 1.00 88.69 195 ALA A O 1
ATOM 1444 N N . PHE A 1 196 ? -5.379 -7.629 -18.474 1.00 90.25 196 PHE A N 1
ATOM 1445 C CA . PHE A 1 196 ? -5.879 -8.275 -19.689 1.00 90.25 196 PHE A CA 1
ATOM 1446 C C . PHE A 1 196 ? -6.798 -7.366 -20.503 1.00 90.25 196 PHE A C 1
ATOM 1448 O O . PHE A 1 196 ? -6.685 -7.349 -21.725 1.00 90.25 196 PHE A O 1
ATOM 1455 N N . ARG A 1 197 ? -7.677 -6.581 -19.870 1.00 89.38 197 ARG A N 1
ATOM 1456 C CA . ARG A 1 197 ? -8.513 -5.615 -20.604 1.00 89.38 197 ARG A CA 1
ATOM 1457 C C . ARG A 1 197 ? -7.678 -4.586 -21.356 1.00 89.38 197 ARG A C 1
ATOM 1459 O O . ARG A 1 197 ? -7.967 -4.309 -22.519 1.00 89.38 197 ARG A O 1
ATOM 1466 N N . VAL A 1 198 ? -6.623 -4.072 -20.725 1.00 87.94 198 VAL A N 1
ATOM 1467 C CA . VAL A 1 198 ? -5.667 -3.168 -21.382 1.00 87.94 198 VAL A CA 1
ATOM 1468 C C . VAL A 1 198 ? -4.903 -3.898 -22.491 1.00 87.94 198 VAL A C 1
ATOM 1470 O O . VAL A 1 198 ? -4.763 -3.371 -23.592 1.00 87.94 198 VAL A O 1
ATOM 1473 N N . LEU A 1 199 ? -4.460 -5.135 -22.237 1.00 88.00 199 LEU A N 1
ATOM 1474 C CA . LEU A 1 199 ? -3.722 -5.954 -23.202 1.00 88.00 199 LEU A CA 1
ATOM 1475 C C . LEU A 1 199 ? -4.525 -6.237 -24.479 1.00 88.00 199 LEU A C 1
ATOM 1477 O O . LEU A 1 199 ? -3.991 -6.153 -25.581 1.00 88.00 199 LEU A O 1
ATOM 1481 N N . PHE A 1 200 ? -5.812 -6.548 -24.326 1.00 87.88 200 PHE A N 1
ATOM 1482 C CA . PHE A 1 200 ? -6.741 -6.799 -25.427 1.00 87.88 200 PHE A CA 1
ATOM 1483 C C . PHE A 1 200 ? -7.374 -5.520 -25.988 1.00 87.88 200 PHE A C 1
ATOM 1485 O O . PHE A 1 200 ? -8.348 -5.602 -26.734 1.00 87.88 200 PHE A O 1
ATOM 1492 N N . PHE A 1 201 ? -6.823 -4.342 -25.672 1.00 84.75 201 PHE A N 1
ATOM 1493 C CA . PHE A 1 201 ? -7.256 -3.051 -26.219 1.00 84.75 201 PHE A CA 1
ATOM 1494 C C . PHE A 1 201 ? -8.704 -2.653 -25.904 1.00 84.75 201 PHE A C 1
ATOM 1496 O O . PHE A 1 201 ? -9.240 -1.756 -26.569 1.00 84.75 201 PHE A O 1
ATOM 1503 N N . ILE A 1 202 ? -9.320 -3.304 -24.913 1.00 87.00 202 ILE A N 1
ATOM 1504 C CA . ILE A 1 202 ? -10.678 -3.011 -24.443 1.00 87.00 202 ILE A CA 1
ATOM 1505 C C . ILE A 1 202 ? -10.660 -1.666 -23.714 1.00 87.00 202 ILE A C 1
ATOM 1507 O O . ILE A 1 202 ? -11.419 -0.768 -24.067 1.00 87.00 202 ILE A O 1
ATOM 1511 N N . ASP A 1 203 ? -9.721 -1.509 -22.777 1.00 83.69 203 ASP A N 1
ATOM 1512 C CA . ASP A 1 203 ? -9.493 -0.262 -22.045 1.00 83.69 203 ASP A CA 1
ATOM 1513 C C . ASP A 1 203 ? -8.255 0.451 -22.620 1.00 83.69 203 ASP A C 1
ATOM 1515 O O . ASP A 1 203 ? -7.175 -0.138 -22.719 1.00 83.69 203 ASP A O 1
ATOM 1519 N N . ARG A 1 204 ? -8.396 1.726 -23.017 1.00 78.56 204 ARG A N 1
ATOM 1520 C CA . ARG A 1 204 ? -7.330 2.527 -23.662 1.00 78.56 204 ARG A CA 1
ATOM 1521 C C . ARG A 1 204 ? -6.985 3.781 -22.845 1.00 78.56 20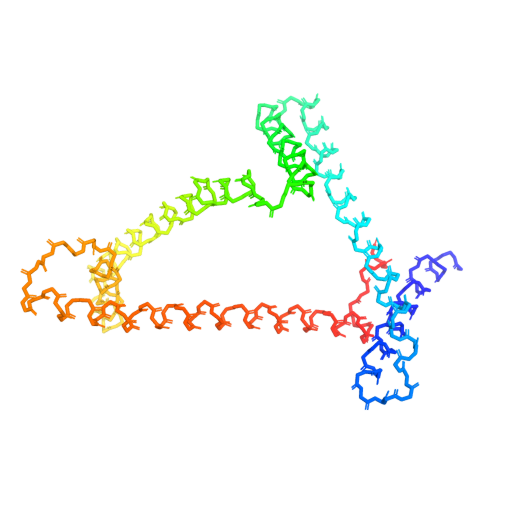4 ARG A C 1
ATOM 1523 O O . ARG A 1 204 ? -7.315 4.893 -23.267 1.00 78.56 204 ARG A O 1
ATOM 1530 N N . PRO A 1 205 ? -6.294 3.633 -21.701 1.00 72.31 205 PRO A N 1
ATOM 1531 C CA . PRO A 1 205 ? -6.062 4.731 -20.759 1.00 72.31 205 PRO A CA 1
ATOM 1532 C C . PRO A 1 205 ? -5.212 5.876 -21.327 1.00 72.31 205 PRO A C 1
ATOM 1534 O O . PRO A 1 205 ? -5.221 6.967 -20.779 1.00 72.31 205 PRO A O 1
ATOM 1537 N N . GLN A 1 206 ? -4.477 5.661 -22.423 1.00 68.88 206 GLN A N 1
ATOM 1538 C CA . GLN A 1 206 ? -3.654 6.701 -23.055 1.00 68.88 206 GLN A CA 1
ATOM 1539 C C . GLN A 1 206 ? -4.431 7.588 -24.047 1.00 68.88 206 GLN A C 1
ATOM 1541 O O . GLN A 1 206 ? -3.830 8.435 -24.707 1.00 68.88 206 GLN A O 1
ATOM 1546 N N . SER A 1 207 ? -5.728 7.328 -24.248 1.00 61.56 207 SER A N 1
ATOM 1547 C CA . SER A 1 207 ? -6.546 7.989 -25.277 1.00 61.56 207 SER A CA 1
ATOM 1548 C C . SER A 1 207 ? -7.570 8.997 -24.758 1.00 61.56 207 SER A C 1
ATOM 1550 O O . SER A 1 207 ? -8.187 9.682 -25.581 1.00 61.56 207 SER A O 1
ATOM 1552 N N . GLU A 1 208 ? -7.688 9.113 -23.436 1.00 53.44 208 GLU A N 1
ATOM 1553 C CA . GLU A 1 208 ? -8.391 10.186 -22.720 1.00 53.44 208 GLU A CA 1
ATOM 1554 C C . GLU A 1 208 ? -7.414 11.309 -22.353 1.00 53.44 208 GLU A C 1
ATOM 1556 O O . GLU A 1 208 ? -7.798 12.488 -22.537 1.00 53.44 208 GLU A O 1
#